Protein AF-A0A840CT95-F1 (afdb_monomer)

Mean predicted aligned error: 7.01 Å

InterPro domains:
  IPR000594 THIF-type NAD/FAD binding fold [PF00899] (170-237)
  IPR035985 Ubiquitin-activating enzyme-like [SSF69572] (168-244)
  IPR046741 Domain of unknown function DUF6791 [PF20590] (10-158)

Secondary structure (DSSP, 8-state):
-HHHHHHH-HHHHHHHHTT--EEEETTEEEEEEEEEE-TTS-EEEEEEEEEPEEETTEEE--S--EEEEESSPPB-TTS-B-GGGEEE---EE-SSS-EE-EEEE---TT--SSHHHHHHHHHHHHHHHHHHH-TT--S---PPPBPPTT-SBSB--HHHHHTT-GGGGGGTTT-EEEEE--SHHHHHHHHHHTTS--SEEEEE--SB--HHHHTTSSS---HHHHHHT-BHHHHHHHHHTTTBTTB-

Organism: NCBI:txid637886

Foldseek 3Di:
DFVVLCLQEVLSVVCLVQQWDWTQDPQKIKTWQQWAAALVLDIDTKIKIGRFDDDPSYTDDPLPLKIFMGDHAGDANNSHGPCQFFDDQPQDDPDPPDTRRGMTGDADPVGDPHVNRSVVVVSCSGCVRVCVVPVVRDRRNNDFAADPPPFFWRGDDSPCSVVVNVVVLVVQDAAEEEQADCALVSQVVCVVVLSGRHQAYEYHFPAWDAPVRCVRHDDHDDPVNRVVRDTSLVSSLVVSCNTGVRYD

Structure (mmCIF, N/CA/C/O backbone):
data_AF-A0A840CT95-F1
#
_entry.id   AF-A0A840CT95-F1
#
loop_
_atom_site.group_PDB
_atom_site.id
_atom_site.type_symbol
_atom_site.label_atom_id
_atom_site.label_alt_id
_atom_site.label_comp_id
_atom_site.label_asym_id
_atom_site.label_entity_id
_atom_site.label_seq_id
_atom_site.pdbx_PDB_ins_code
_atom_site.Cartn_x
_atom_site.Cartn_y
_atom_site.Cartn_z
_atom_site.occupancy
_atom_site.B_iso_or_equiv
_atom_site.auth_seq_id
_atom_site.auth_comp_id
_atom_site.auth_asym_id
_atom_site.auth_atom_id
_atom_site.pdbx_PDB_model_num
ATOM 1 N N . MET A 1 1 ? 9.355 -10.292 6.911 1.00 53.66 1 MET A N 1
ATOM 2 C CA . MET A 1 1 ? 10.794 -10.122 6.575 1.00 53.66 1 MET A CA 1
ATOM 3 C C . MET A 1 1 ? 11.025 -9.178 5.393 1.00 53.66 1 MET A C 1
ATOM 5 O O . MET A 1 1 ? 11.895 -8.326 5.501 1.00 53.66 1 MET A O 1
ATOM 9 N N . SER A 1 2 ? 10.261 -9.275 4.296 1.00 64.00 2 SER A N 1
ATOM 10 C CA . SER A 1 2 ? 10.398 -8.389 3.121 1.00 64.00 2 SER A CA 1
ATOM 11 C C . SER A 1 2 ? 10.158 -6.903 3.435 1.00 64.00 2 SER A C 1
ATOM 13 O O . SER A 1 2 ? 10.969 -6.069 3.044 1.00 64.00 2 SER A O 1
ATOM 15 N N . LEU A 1 3 ? 9.108 -6.577 4.200 1.00 69.31 3 LEU A N 1
ATOM 16 C CA . LEU A 1 3 ? 8.768 -5.191 4.564 1.00 69.31 3 LEU A CA 1
ATOM 17 C C . LEU A 1 3 ? 9.858 -4.495 5.386 1.00 69.31 3 LEU A C 1
ATOM 19 O O . LEU A 1 3 ? 10.270 -3.394 5.044 1.00 69.31 3 LEU A O 1
ATOM 23 N N . GLN A 1 4 ? 10.408 -5.174 6.397 1.00 72.25 4 GLN A N 1
ATOM 24 C CA . GLN A 1 4 ? 11.512 -4.629 7.197 1.00 72.25 4 GLN A CA 1
ATOM 25 C C . GLN A 1 4 ? 12.734 -4.287 6.334 1.00 72.25 4 GLN A C 1
ATOM 27 O O . GLN A 1 4 ? 13.385 -3.273 6.557 1.00 72.25 4 GLN A O 1
ATOM 32 N N . LEU A 1 5 ? 13.047 -5.111 5.330 1.00 79.44 5 LEU A N 1
ATOM 33 C CA . LEU A 1 5 ? 14.186 -4.866 4.446 1.00 79.44 5 LEU A CA 1
ATOM 34 C C . LEU A 1 5 ? 13.968 -3.627 3.566 1.00 79.44 5 LEU A C 1
ATOM 36 O O . LEU A 1 5 ? 14.899 -2.839 3.379 1.00 79.44 5 LEU A O 1
ATOM 40 N N . ILE A 1 6 ? 12.744 -3.443 3.059 1.00 79.00 6 ILE A N 1
ATOM 41 C CA . ILE A 1 6 ? 12.348 -2.226 2.337 1.00 79.00 6 ILE A CA 1
ATOM 42 C C . ILE A 1 6 ? 12.500 -1.015 3.264 1.00 79.00 6 ILE A C 1
ATOM 44 O O . ILE A 1 6 ? 13.179 -0.061 2.898 1.00 79.00 6 ILE A O 1
ATOM 48 N N . ASP A 1 7 ? 11.972 -1.086 4.487 1.00 78.12 7 ASP A N 1
ATOM 49 C CA . ASP A 1 7 ? 12.007 0.014 5.460 1.00 78.12 7 ASP A CA 1
ATOM 50 C C . ASP A 1 7 ? 13.424 0.443 5.863 1.00 78.12 7 ASP A C 1
ATOM 52 O O . ASP A 1 7 ? 13.676 1.629 6.102 1.00 78.12 7 ASP A O 1
ATOM 56 N N . HIS A 1 8 ? 14.355 -0.509 5.947 1.00 84.06 8 HIS A N 1
ATOM 57 C CA . HIS A 1 8 ? 15.755 -0.251 6.288 1.00 84.06 8 HIS A CA 1
ATOM 58 C C . HIS A 1 8 ? 16.591 0.282 5.117 1.00 84.06 8 HIS A C 1
ATOM 60 O O . HIS A 1 8 ? 17.707 0.755 5.339 1.00 84.06 8 HIS A O 1
ATOM 66 N N . SER A 1 9 ? 16.071 0.228 3.889 1.00 88.81 9 SER A N 1
ATOM 67 C CA . SER A 1 9 ? 16.783 0.612 2.669 1.00 88.81 9 SER A CA 1
ATOM 68 C C . SER A 1 9 ? 16.167 1.893 2.088 1.00 88.81 9 SER A C 1
ATOM 70 O O . SER A 1 9 ? 15.099 1.826 1.481 1.00 88.81 9 SER A O 1
ATOM 72 N N . PRO A 1 10 ? 16.790 3.078 2.265 1.00 90.56 10 PRO A N 1
ATOM 73 C CA . PRO A 1 10 ? 16.159 4.358 1.924 1.00 90.56 10 PRO A CA 1
ATOM 74 C C . PRO A 1 10 ? 15.709 4.493 0.463 1.00 90.56 10 PRO A C 1
ATOM 76 O O . PRO A 1 10 ? 14.707 5.144 0.185 1.00 90.56 10 PRO A O 1
ATOM 79 N N . ASP A 1 11 ? 16.440 3.887 -0.468 1.00 92.62 11 ASP A N 1
ATOM 80 C CA . ASP A 1 11 ? 16.123 3.867 -1.895 1.00 92.62 11 ASP A CA 1
ATOM 81 C C . ASP A 1 11 ? 14.907 2.979 -2.208 1.00 92.62 11 ASP A C 1
ATOM 83 O O . ASP A 1 11 ? 14.002 3.405 -2.926 1.00 92.62 11 ASP A O 1
ATOM 87 N N . LEU A 1 12 ? 14.831 1.782 -1.620 1.00 93.00 12 LEU A N 1
ATOM 88 C CA . LEU A 1 12 ? 13.679 0.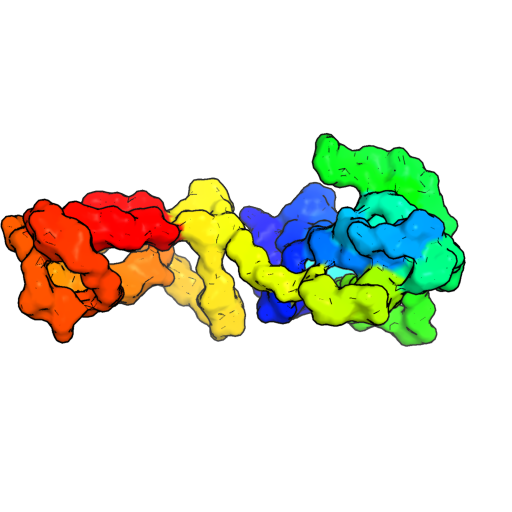886 -1.779 1.00 93.00 12 LEU A CA 1
ATOM 89 C C . LEU A 1 12 ? 12.425 1.452 -1.113 1.00 93.00 12 LEU A C 1
ATOM 91 O O . LEU A 1 12 ? 11.352 1.455 -1.712 1.00 93.00 12 LEU A O 1
ATOM 95 N N . LYS A 1 13 ? 12.566 1.988 0.101 1.00 90.06 13 LYS A N 1
ATOM 96 C CA . LYS A 1 13 ? 11.482 2.664 0.814 1.00 90.06 13 LYS A CA 1
ATOM 97 C C . LYS A 1 13 ? 10.912 3.818 0.006 1.00 90.06 13 LYS A C 1
ATOM 99 O O . LYS A 1 13 ? 9.701 3.952 -0.102 1.00 90.06 13 LYS A O 1
ATOM 104 N N . ARG A 1 14 ? 11.777 4.610 -0.630 1.00 93.00 14 ARG A N 1
ATOM 105 C CA . ARG A 1 14 ? 11.339 5.699 -1.501 1.00 93.00 14 ARG A CA 1
ATOM 106 C C . ARG A 1 14 ? 10.496 5.200 -2.678 1.00 93.00 14 ARG A C 1
ATOM 108 O O . ARG A 1 14 ? 9.516 5.855 -3.014 1.00 93.00 14 ARG A O 1
ATOM 115 N N . LEU A 1 15 ? 10.841 4.064 -3.296 1.00 94.44 15 LEU A N 1
ATOM 116 C CA . LEU A 1 15 ? 9.997 3.470 -4.343 1.00 94.44 15 LEU A CA 1
ATOM 117 C C . LEU A 1 15 ? 8.596 3.142 -3.797 1.00 94.44 15 LEU A C 1
ATOM 119 O O . LEU A 1 15 ? 7.592 3.491 -4.414 1.00 94.44 15 LEU A O 1
ATOM 123 N N . GLN A 1 16 ? 8.522 2.523 -2.621 1.00 91.94 16 GLN A N 1
ATOM 124 C CA . GLN A 1 16 ? 7.243 2.200 -1.989 1.00 91.94 16 GLN A CA 1
ATOM 125 C C . GLN A 1 16 ? 6.436 3.459 -1.623 1.00 91.94 16 GLN A C 1
ATOM 127 O O . GLN A 1 16 ? 5.259 3.553 -1.965 1.00 91.94 16 GLN A O 1
ATOM 132 N N . ASP A 1 17 ? 7.073 4.453 -0.997 1.00 89.31 17 ASP A N 1
ATOM 133 C CA . ASP A 1 17 ? 6.447 5.718 -0.588 1.00 89.31 17 ASP A CA 1
ATOM 134 C C . ASP A 1 17 ? 5.926 6.536 -1.788 1.00 89.31 17 ASP A C 1
ATOM 136 O O . ASP A 1 17 ? 4.933 7.260 -1.673 1.00 89.31 17 ASP A O 1
ATOM 140 N N . GLU A 1 18 ? 6.581 6.428 -2.950 1.00 94.00 18 GLU A N 1
ATOM 141 C CA . GLU A 1 18 ? 6.138 7.046 -4.207 1.00 94.00 18 GLU A CA 1
ATOM 142 C C . GLU A 1 18 ? 5.039 6.243 -4.935 1.00 94.00 18 GLU A C 1
ATOM 144 O O . GLU A 1 18 ? 4.555 6.694 -5.974 1.00 94.00 18 GLU A O 1
ATOM 149 N N . GLY A 1 19 ? 4.605 5.104 -4.386 1.00 92.75 19 GLY A N 1
ATOM 150 C CA . GLY A 1 19 ? 3.447 4.342 -4.859 1.00 92.75 19 GLY A CA 1
ATOM 151 C C . GLY A 1 19 ? 3.756 3.224 -5.856 1.00 92.75 19 GLY A C 1
ATOM 152 O O . GLY A 1 19 ? 2.820 2.704 -6.464 1.00 92.75 19 GLY A O 1
ATOM 153 N N . TYR A 1 20 ? 5.028 2.849 -6.044 1.00 95.44 20 TYR A N 1
ATOM 154 C CA . TYR A 1 20 ? 5.387 1.697 -6.877 1.00 95.44 20 TYR A CA 1
ATOM 155 C C . TYR A 1 20 ? 5.100 0.378 -6.148 1.00 95.44 20 TYR A C 1
ATOM 157 O O . TYR A 1 20 ? 5.447 0.209 -4.976 1.00 95.44 20 TYR A O 1
ATOM 165 N N . GLU A 1 21 ? 4.529 -0.592 -6.863 1.00 94.25 21 GLU A N 1
ATOM 166 C CA . GLU A 1 21 ? 4.290 -1.935 -6.329 1.00 94.25 21 GLU A CA 1
ATOM 167 C C . GLU A 1 21 ? 5.599 -2.722 -6.260 1.00 94.25 21 GLU A C 1
ATOM 169 O O . GLU A 1 21 ? 6.024 -3.316 -7.252 1.00 94.25 21 GLU A O 1
ATOM 174 N N . ILE A 1 22 ? 6.253 -2.737 -5.097 1.00 93.12 22 ILE A N 1
ATOM 175 C CA . ILE A 1 22 ? 7.499 -3.481 -4.899 1.00 93.12 22 ILE A CA 1
ATOM 176 C C . ILE A 1 22 ? 7.358 -4.641 -3.916 1.00 93.12 22 ILE A C 1
ATOM 178 O O . ILE A 1 22 ? 6.669 -4.558 -2.903 1.00 93.12 22 ILE A O 1
ATOM 182 N N . GLU A 1 23 ? 8.081 -5.715 -4.200 1.00 90.56 23 GLU A N 1
ATOM 183 C CA . GLU A 1 23 ? 8.184 -6.911 -3.375 1.00 90.56 23 GLU A CA 1
ATOM 184 C C . GLU A 1 23 ? 9.647 -7.347 -3.296 1.00 90.56 23 GLU A C 1
ATOM 186 O O . GLU A 1 23 ? 10.397 -7.228 -4.265 1.00 90.56 23 GLU A O 1
ATOM 191 N N . ILE A 1 24 ? 10.055 -7.888 -2.147 1.00 88.25 24 ILE A N 1
ATOM 192 C CA . ILE A 1 24 ? 11.347 -8.563 -2.011 1.00 88.25 24 ILE A CA 1
ATOM 193 C C . ILE A 1 24 ? 11.112 -10.056 -1.837 1.00 88.25 24 ILE A C 1
ATOM 195 O O . ILE A 1 24 ? 10.545 -10.479 -0.828 1.00 88.25 24 ILE A O 1
ATOM 199 N N . LYS A 1 25 ? 11.597 -10.851 -2.794 1.00 84.75 25 LYS A N 1
ATOM 200 C CA . LYS A 1 25 ? 11.417 -12.307 -2.832 1.00 84.75 25 LYS A CA 1
ATOM 201 C C . LYS A 1 25 ? 12.706 -12.996 -3.257 1.00 84.75 25 LYS A C 1
ATOM 203 O O . LYS A 1 25 ? 13.280 -12.666 -4.288 1.00 84.75 25 LYS A O 1
ATOM 208 N N . GLY A 1 26 ? 13.188 -13.943 -2.449 1.00 78.38 26 GLY A N 1
ATOM 209 C CA . GLY A 1 26 ? 14.366 -14.757 -2.786 1.00 78.38 26 GLY A CA 1
ATOM 210 C C . GLY A 1 26 ? 15.653 -13.963 -3.051 1.00 78.38 26 GLY A C 1
ATOM 211 O O . GLY A 1 26 ? 16.483 -14.412 -3.832 1.00 78.38 26 GLY A O 1
ATOM 212 N N . GLY A 1 27 ? 15.811 -12.775 -2.452 1.00 84.50 27 GLY A N 1
ATOM 213 C CA . GLY A 1 27 ? 16.952 -11.886 -2.714 1.00 84.50 27 GLY A CA 1
ATOM 214 C C . GLY A 1 27 ? 16.805 -11.007 -3.961 1.00 84.50 27 GLY A C 1
ATOM 215 O O . GLY A 1 27 ? 17.765 -10.355 -4.357 1.00 84.50 27 GLY A O 1
ATOM 216 N N . TYR A 1 28 ? 15.620 -10.951 -4.566 1.00 89.19 28 TYR A N 1
ATOM 217 C CA . TYR A 1 28 ? 15.307 -10.070 -5.687 1.00 89.19 28 TYR A CA 1
ATOM 218 C C . TYR A 1 28 ? 14.335 -8.977 -5.256 1.00 89.19 28 TYR A C 1
ATOM 220 O O . TYR A 1 28 ? 13.410 -9.238 -4.489 1.00 89.19 28 TYR A O 1
ATOM 228 N N . LEU A 1 29 ? 14.536 -7.771 -5.780 1.00 92.88 29 LEU A N 1
ATOM 229 C CA . LEU A 1 29 ? 13.531 -6.720 -5.831 1.00 92.88 29 LEU A CA 1
ATOM 230 C C . LEU A 1 29 ? 12.684 -6.947 -7.079 1.00 92.88 29 LEU A C 1
ATOM 232 O O . LEU A 1 29 ? 13.213 -6.974 -8.191 1.00 92.88 29 LEU A O 1
ATOM 236 N N . ILE A 1 30 ? 11.383 -7.094 -6.888 1.00 94.25 30 ILE A N 1
ATOM 237 C CA . ILE A 1 30 ? 10.399 -7.238 -7.954 1.00 94.25 30 ILE A CA 1
ATOM 238 C C . ILE A 1 30 ? 9.542 -5.978 -7.939 1.00 94.25 30 ILE A C 1
ATOM 240 O O . ILE A 1 30 ? 8.924 -5.670 -6.924 1.00 94.25 30 ILE A O 1
ATOM 244 N N . THR A 1 31 ? 9.507 -5.247 -9.048 1.00 96.38 31 THR A N 1
ATOM 245 C CA . THR A 1 31 ? 8.574 -4.139 -9.262 1.00 96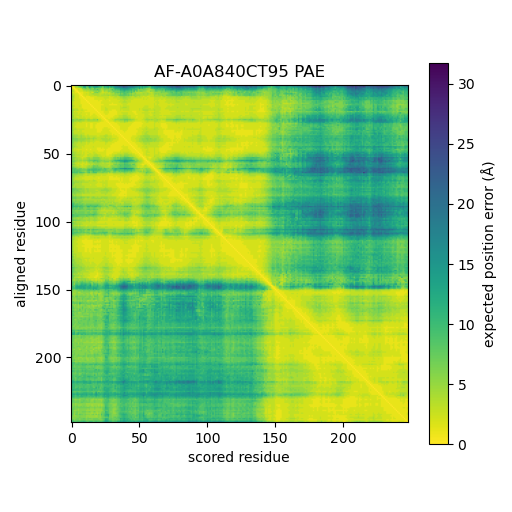.38 31 THR A CA 1
ATOM 246 C C . THR A 1 31 ? 7.478 -4.602 -10.207 1.00 96.38 31 THR A C 1
ATOM 248 O O . THR A 1 31 ? 7.746 -4.957 -11.357 1.00 96.38 31 THR A O 1
ATOM 251 N N . HIS A 1 32 ? 6.254 -4.646 -9.700 1.00 95.69 32 HIS A N 1
ATOM 252 C CA . HIS A 1 32 ? 5.065 -5.107 -10.406 1.00 95.69 32 HIS A CA 1
ATOM 253 C C . HIS A 1 32 ? 4.388 -3.959 -11.159 1.00 95.69 32 HIS A C 1
ATOM 255 O O . HIS A 1 32 ? 4.764 -2.799 -11.013 1.00 95.69 32 HIS A O 1
ATOM 261 N N . HIS A 1 33 ? 3.372 -4.305 -11.953 1.00 96.56 33 HIS A N 1
ATOM 262 C CA . HIS A 1 33 ? 2.498 -3.353 -12.639 1.00 96.56 33 HIS A CA 1
ATOM 263 C C . HIS A 1 33 ? 3.250 -2.345 -13.526 1.00 96.56 33 HIS A C 1
ATOM 265 O O . HIS A 1 33 ? 2.969 -1.153 -13.513 1.00 96.56 33 HIS A O 1
ATOM 271 N N . ILE A 1 34 ? 4.218 -2.819 -14.316 1.00 97.88 34 ILE A N 1
ATOM 272 C CA . ILE A 1 34 ? 4.950 -1.959 -15.252 1.00 97.88 34 ILE A CA 1
ATOM 273 C C . ILE A 1 34 ? 4.212 -1.936 -16.588 1.00 97.88 34 ILE A C 1
ATOM 275 O O . ILE A 1 34 ? 4.272 -2.942 -17.300 1.00 97.88 34 ILE A O 1
ATOM 279 N N . PRO A 1 35 ? 3.511 -0.849 -16.952 1.00 97.94 35 PRO A N 1
ATOM 280 C CA . PRO A 1 35 ? 2.844 -0.778 -18.238 1.00 97.94 35 PRO A CA 1
ATOM 281 C C . PRO A 1 35 ? 3.871 -0.729 -19.370 1.00 97.94 35 PRO A C 1
ATOM 283 O O . PRO A 1 35 ? 4.911 -0.085 -19.262 1.00 97.94 35 PRO A O 1
ATOM 286 N N . TYR A 1 36 ? 3.579 -1.401 -20.473 1.00 98.44 36 TYR A N 1
ATOM 287 C CA . TYR A 1 36 ? 4.385 -1.370 -21.689 1.00 98.44 36 TYR A CA 1
ATOM 288 C C . TYR A 1 36 ? 3.510 -1.654 -22.905 1.00 98.44 36 TYR A C 1
ATOM 290 O O . TYR A 1 36 ? 2.388 -2.141 -22.776 1.00 98.44 36 TYR A O 1
ATOM 298 N N . VAL A 1 37 ? 4.017 -1.334 -24.091 1.00 98.44 37 VAL A N 1
ATOM 299 C CA . VAL A 1 37 ? 3.344 -1.631 -25.360 1.00 98.44 37 VAL A CA 1
ATOM 300 C C . VAL A 1 37 ? 3.967 -2.886 -25.956 1.00 98.44 37 VAL A C 1
ATOM 302 O O . VAL A 1 37 ? 5.191 -2.992 -25.984 1.00 98.44 37 VAL A O 1
ATOM 305 N N . ASP A 1 38 ? 3.155 -3.831 -26.418 1.00 97.62 38 ASP A N 1
ATOM 306 C CA . ASP A 1 38 ? 3.631 -5.017 -27.135 1.00 97.62 38 ASP A CA 1
ATOM 307 C C . ASP A 1 38 ? 3.751 -4.777 -28.657 1.00 97.62 38 ASP A C 1
ATOM 309 O O . ASP A 1 38 ? 3.437 -3.704 -29.183 1.00 97.62 38 ASP A O 1
ATOM 313 N N . LYS A 1 39 ? 4.205 -5.797 -29.396 1.00 97.31 39 LYS A N 1
ATOM 314 C CA . LYS A 1 39 ? 4.347 -5.750 -30.865 1.00 97.31 39 LYS A CA 1
ATOM 315 C C . LYS A 1 39 ? 3.032 -5.459 -31.605 1.00 97.31 39 LYS A C 1
ATOM 317 O O . LYS A 1 39 ? 3.060 -4.955 -32.725 1.00 97.31 39 LYS A O 1
ATOM 322 N N . ASP A 1 40 ? 1.896 -5.783 -30.989 1.00 97.38 40 ASP A N 1
ATOM 323 C CA . ASP A 1 40 ? 0.559 -5.627 -31.558 1.00 97.38 40 ASP A CA 1
ATOM 324 C C . ASP A 1 40 ? -0.050 -4.259 -31.189 1.00 97.38 40 ASP A C 1
ATOM 326 O O . ASP A 1 40 ? -1.188 -3.954 -31.557 1.00 97.38 40 ASP A O 1
ATOM 330 N N . ARG A 1 41 ? 0.741 -3.392 -30.533 1.00 96.31 41 ARG A N 1
ATOM 331 C CA . ARG A 1 41 ? 0.378 -2.052 -30.041 1.00 96.31 41 ARG A CA 1
ATOM 332 C C . ARG A 1 41 ? -0.662 -2.083 -28.922 1.00 96.31 41 ARG A C 1
ATOM 334 O O . ARG A 1 41 ? -1.384 -1.109 -28.715 1.00 96.31 41 ARG A O 1
ATOM 341 N N . CYS A 1 42 ? -0.739 -3.192 -28.197 1.00 97.38 42 CYS A N 1
ATOM 342 C CA . CYS A 1 42 ? -1.580 -3.326 -27.020 1.00 97.38 42 CYS A CA 1
ATOM 343 C C . CYS A 1 42 ? -0.801 -2.943 -25.761 1.00 97.38 42 CYS A C 1
ATOM 345 O O . CYS A 1 42 ? 0.379 -3.264 -25.619 1.00 97.38 42 CYS A O 1
ATOM 347 N N . ILE A 1 43 ? -1.480 -2.280 -24.824 1.00 98.00 43 ILE A N 1
ATOM 348 C CA . ILE A 1 43 ? -0.921 -1.988 -23.504 1.00 98.00 43 ILE A CA 1
ATOM 349 C C . ILE A 1 43 ? -1.026 -3.251 -22.643 1.00 98.00 43 ILE A C 1
ATOM 351 O O . ILE A 1 43 ? -2.095 -3.851 -22.508 1.00 98.00 43 ILE A O 1
ATOM 355 N N . LYS A 1 44 ? 0.107 -3.668 -22.084 1.00 97.94 44 LYS A N 1
ATOM 356 C CA . LYS A 1 44 ? 0.279 -4.832 -21.211 1.00 97.94 44 LYS A CA 1
ATOM 357 C C . LYS A 1 44 ? 0.995 -4.403 -19.935 1.00 97.94 44 LYS A C 1
ATOM 359 O O . LYS A 1 44 ? 1.548 -3.311 -19.868 1.00 97.94 44 LYS A O 1
ATOM 364 N N . TYR A 1 45 ? 1.016 -5.284 -18.938 1.00 97.88 45 TYR A N 1
ATOM 365 C CA . TYR A 1 45 ? 1.695 -5.041 -17.666 1.00 97.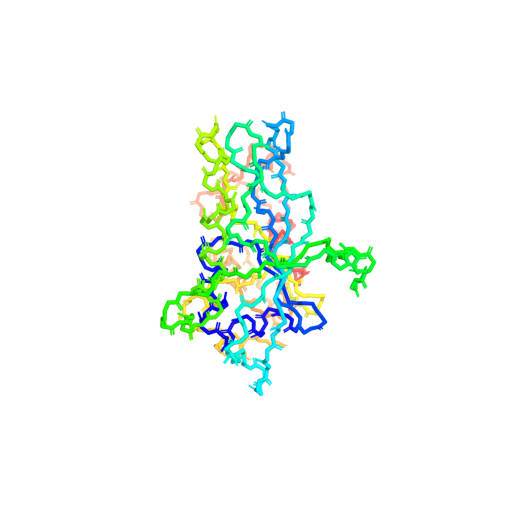88 45 TYR A CA 1
ATOM 366 C C . TYR A 1 45 ? 2.711 -6.139 -17.390 1.00 97.88 45 TYR A C 1
ATOM 368 O O . TYR A 1 45 ? 2.397 -7.327 -17.475 1.00 97.88 45 TYR A O 1
ATOM 376 N N . GLY A 1 46 ? 3.942 -5.730 -17.111 1.00 97.12 46 GLY A N 1
ATOM 377 C CA . GLY A 1 46 ? 5.073 -6.606 -16.850 1.00 97.12 46 GLY A CA 1
ATOM 378 C C . GLY A 1 46 ? 5.635 -6.403 -15.452 1.00 97.12 46 GLY A C 1
ATOM 379 O O . GLY A 1 46 ? 5.091 -5.648 -14.638 1.00 97.12 46 GLY A O 1
ATOM 380 N N . LYS A 1 47 ? 6.746 -7.087 -15.179 1.00 97.75 47 LYS A N 1
ATOM 381 C CA . LYS A 1 47 ? 7.495 -6.942 -13.926 1.00 97.75 47 LYS A CA 1
ATOM 382 C C . LYS A 1 47 ? 8.962 -6.679 -14.212 1.00 97.75 47 LYS A C 1
ATOM 384 O O . LYS A 1 47 ? 9.555 -7.354 -15.052 1.00 97.75 47 LYS A O 1
ATOM 389 N N . LEU A 1 48 ? 9.547 -5.743 -13.476 1.00 97.62 48 LEU A N 1
ATOM 390 C CA . LEU A 1 48 ? 10.989 -5.533 -13.429 1.00 97.62 48 LEU A CA 1
ATOM 391 C C . LEU A 1 48 ? 11.577 -6.302 -12.250 1.00 97.62 48 LEU A C 1
ATOM 393 O O . LEU A 1 48 ? 11.007 -6.306 -11.164 1.00 97.62 48 LEU A O 1
ATOM 397 N N . ILE A 1 49 ? 12.703 -6.974 -12.464 1.00 95.50 49 ILE A N 1
ATOM 398 C CA . ILE A 1 49 ? 13.308 -7.873 -11.480 1.00 95.50 49 ILE A CA 1
ATOM 399 C C . ILE A 1 49 ? 14.805 -7.561 -11.392 1.00 95.50 49 ILE A C 1
ATOM 401 O O . ILE A 1 49 ? 15.530 -7.638 -12.387 1.00 95.50 49 ILE A O 1
ATOM 405 N N . VAL A 1 50 ? 15.282 -7.223 -10.196 1.00 93.75 50 VAL A N 1
ATOM 406 C CA . VAL A 1 50 ? 16.692 -6.901 -9.924 1.00 93.75 50 VAL A CA 1
ATOM 407 C C . VAL A 1 50 ? 17.197 -7.754 -8.771 1.00 93.75 50 VAL A C 1
ATOM 409 O O . VAL A 1 50 ? 16.546 -7.858 -7.737 1.00 93.75 50 VAL A O 1
ATOM 412 N N . ALA A 1 51 ? 18.378 -8.352 -8.923 1.00 89.75 51 ALA A N 1
ATOM 413 C CA . ALA A 1 51 ? 19.041 -9.032 -7.816 1.00 89.75 51 ALA A CA 1
ATOM 414 C C . ALA A 1 51 ? 19.530 -8.003 -6.785 1.00 89.75 51 ALA A C 1
ATOM 416 O O . ALA A 1 51 ? 20.292 -7.094 -7.123 1.00 89.75 51 ALA A O 1
ATOM 417 N N . LEU A 1 52 ? 19.121 -8.160 -5.528 1.00 89.00 52 LEU A N 1
ATOM 418 C CA . LEU A 1 52 ? 19.578 -7.316 -4.433 1.00 89.00 52 LEU A CA 1
ATOM 419 C C . LEU A 1 52 ? 20.890 -7.850 -3.868 1.00 89.00 52 LEU A C 1
ATOM 421 O O . LEU A 1 52 ? 21.039 -9.028 -3.554 1.00 89.00 52 LEU A O 1
ATOM 425 N N . THR A 1 53 ? 21.840 -6.948 -3.667 1.00 86.94 53 THR A N 1
ATOM 426 C CA . THR A 1 53 ? 22.973 -7.185 -2.772 1.00 86.94 53 THR A CA 1
ATOM 427 C C . THR A 1 53 ? 22.615 -6.650 -1.393 1.00 86.94 53 THR A C 1
ATOM 429 O O . THR A 1 53 ? 22.313 -5.468 -1.238 1.00 86.94 53 THR A O 1
ATOM 432 N N . LEU A 1 54 ? 22.626 -7.530 -0.396 1.00 84.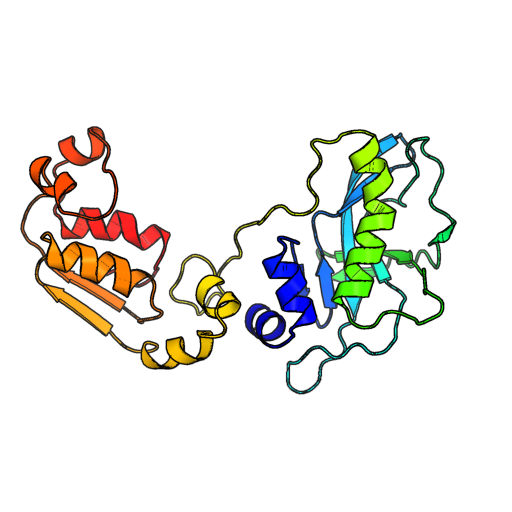50 54 LEU A N 1
ATOM 433 C CA . LEU A 1 54 ? 22.224 -7.219 0.972 1.00 84.50 54 LEU A CA 1
ATOM 434 C C . LEU A 1 54 ? 23.441 -7.235 1.893 1.00 84.50 54 LEU A C 1
ATOM 436 O O . LEU A 1 54 ? 24.261 -8.148 1.831 1.00 84.50 54 LEU A O 1
ATOM 440 N N . ASN A 1 55 ? 23.538 -6.246 2.775 1.00 81.00 55 ASN A N 1
ATOM 441 C CA . ASN A 1 55 ? 24.483 -6.252 3.884 1.00 81.00 55 ASN A CA 1
ATOM 442 C C . ASN A 1 55 ? 23.743 -5.869 5.164 1.00 81.00 55 ASN A C 1
ATOM 444 O O . ASN A 1 55 ? 23.192 -4.774 5.244 1.00 81.00 55 ASN A O 1
ATOM 448 N N . ASN A 1 56 ? 23.710 -6.774 6.144 1.00 79.69 56 ASN A N 1
ATOM 449 C CA . ASN A 1 56 ? 22.979 -6.593 7.401 1.00 79.69 56 ASN A CA 1
ATOM 450 C C . ASN A 1 56 ? 21.511 -6.149 7.197 1.00 79.69 56 ASN A C 1
ATOM 452 O O . ASN A 1 56 ? 21.048 -5.205 7.830 1.00 79.69 56 ASN A O 1
ATOM 456 N N . ASN A 1 57 ? 20.799 -6.799 6.266 1.00 76.56 57 ASN A N 1
ATOM 457 C CA . ASN A 1 57 ? 19.416 -6.478 5.868 1.00 76.56 57 ASN A CA 1
ATOM 458 C C . ASN A 1 57 ? 19.196 -5.057 5.315 1.00 76.56 57 ASN A C 1
ATOM 460 O O . ASN A 1 57 ? 18.065 -4.581 5.278 1.00 76.56 57 ASN A O 1
ATOM 464 N N . ILE A 1 58 ? 20.255 -4.398 4.845 1.00 82.12 58 ILE A N 1
ATOM 465 C CA . ILE A 1 58 ? 20.175 -3.141 4.100 1.00 82.12 58 ILE A CA 1
ATOM 466 C C . ILE A 1 58 ? 20.576 -3.424 2.655 1.00 82.12 58 ILE A C 1
ATOM 468 O O . ILE A 1 58 ? 21.619 -4.039 2.394 1.00 82.12 58 ILE A O 1
ATOM 472 N N . ALA A 1 59 ? 19.748 -2.985 1.710 1.00 86.75 59 ALA A N 1
ATOM 473 C CA . ALA A 1 59 ? 20.064 -3.060 0.297 1.00 86.75 59 ALA A CA 1
ATOM 474 C C . ALA A 1 59 ? 21.240 -2.134 -0.017 1.00 86.75 59 ALA A C 1
ATOM 476 O O . ALA A 1 59 ? 21.244 -0.945 0.299 1.00 86.75 59 ALA A O 1
ATOM 477 N N . LYS A 1 60 ? 22.266 -2.699 -0.647 1.00 86.50 60 LYS A N 1
ATOM 478 C CA . LYS A 1 60 ? 23.422 -1.964 -1.143 1.00 86.50 60 LYS A CA 1
ATOM 479 C C . LYS A 1 60 ? 23.507 -2.180 -2.639 1.00 86.50 60 LYS A C 1
ATOM 481 O O 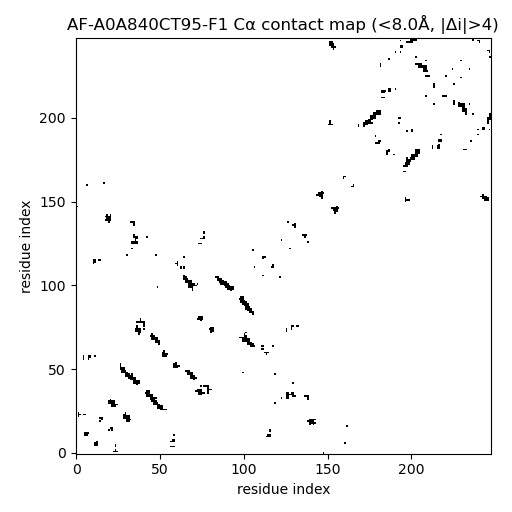. LYS A 1 60 ? 23.581 -3.313 -3.105 1.00 86.50 60 LYS A O 1
ATOM 486 N N . TYR A 1 61 ? 23.475 -1.101 -3.404 1.00 87.19 61 TYR A N 1
ATOM 487 C CA . TYR A 1 61 ? 23.605 -1.201 -4.849 1.00 87.19 61 TYR A CA 1
ATOM 488 C C . TYR A 1 61 ? 25.011 -1.698 -5.224 1.00 87.19 61 TYR A C 1
ATOM 490 O O . TYR A 1 61 ? 26.016 -1.166 -4.749 1.00 87.19 61 TYR A O 1
ATOM 498 N N . SER A 1 62 ? 25.086 -2.753 -6.041 1.00 80.31 62 SER A N 1
ATOM 499 C CA . SER A 1 62 ? 26.346 -3.421 -6.411 1.00 80.31 62 SER A CA 1
ATOM 500 C C . SER A 1 62 ? 26.979 -2.885 -7.698 1.00 80.31 62 SER A C 1
ATOM 502 O O . SER A 1 62 ? 28.048 -3.343 -8.093 1.00 80.31 62 SER A O 1
ATOM 504 N N . GLY A 1 63 ? 26.332 -1.928 -8.372 1.00 81.94 63 GLY A N 1
ATOM 505 C CA . GLY A 1 63 ? 26.765 -1.435 -9.683 1.00 81.94 63 GLY A CA 1
ATOM 506 C C . GLY A 1 63 ? 26.278 -2.282 -10.864 1.00 81.94 63 GLY A C 1
ATOM 507 O O . GLY A 1 63 ? 26.538 -1.915 -12.016 1.00 81.94 63 GLY A O 1
ATOM 508 N N . ASN A 1 64 ? 25.566 -3.388 -10.610 1.00 83.81 64 ASN A N 1
ATOM 509 C CA . ASN A 1 64 ? 24.956 -4.186 -11.666 1.00 83.81 64 ASN A CA 1
ATOM 510 C C . ASN A 1 64 ? 23.746 -3.453 -12.266 1.00 83.81 64 ASN A C 1
ATOM 512 O O . ASN A 1 64 ? 22.705 -3.309 -11.634 1.00 83.81 64 ASN A O 1
ATOM 516 N N . HIS A 1 65 ? 23.904 -3.003 -13.507 1.00 83.94 65 HIS A N 1
ATOM 517 C CA . HIS A 1 65 ? 22.932 -2.186 -14.231 1.00 83.94 65 HIS A CA 1
ATOM 518 C C . HIS A 1 65 ? 21.953 -3.017 -15.075 1.00 83.94 65 HIS A C 1
ATOM 520 O O . HIS A 1 65 ? 20.987 -2.459 -15.605 1.00 83.94 65 HIS A O 1
ATOM 526 N N . VAL A 1 66 ? 22.202 -4.325 -15.210 1.00 91.25 66 VAL A N 1
ATOM 527 C CA . VAL A 1 66 ? 21.321 -5.242 -15.937 1.00 91.25 66 VAL A CA 1
ATOM 528 C C . VAL A 1 66 ? 20.077 -5.505 -15.097 1.00 91.25 66 VAL A C 1
ATOM 530 O O . VAL A 1 66 ? 20.179 -5.867 -13.925 1.00 91.25 66 VAL A O 1
ATOM 533 N N . ILE A 1 67 ? 18.909 -5.345 -15.712 1.00 94.62 67 ILE A N 1
ATOM 534 C CA . ILE A 1 67 ? 17.607 -5.647 -15.113 1.00 94.62 67 ILE A CA 1
ATOM 535 C C . ILE A 1 67 ? 16.955 -6.803 -15.861 1.00 94.62 67 ILE A C 1
ATOM 537 O O . ILE A 1 67 ? 17.180 -6.975 -17.056 1.00 94.62 67 ILE A O 1
ATOM 541 N N . GLN A 1 68 ? 16.165 -7.608 -15.168 1.00 96.50 68 GLN A N 1
ATOM 542 C CA . GLN A 1 68 ? 15.386 -8.687 -15.763 1.00 96.50 68 GLN A CA 1
ATOM 543 C C . GLN A 1 68 ? 13.933 -8.229 -15.916 1.00 96.50 68 GLN A C 1
ATOM 545 O O . GLN A 1 68 ? 13.460 -7.373 -15.166 1.00 96.50 68 GLN A O 1
ATOM 550 N N . PHE A 1 69 ? 13.228 -8.787 -16.893 1.00 97.75 69 PHE A N 1
ATOM 551 C CA . PHE A 1 69 ? 11.859 -8.417 -17.216 1.00 97.75 69 PHE A CA 1
ATOM 552 C C . PHE A 1 69 ? 10.992 -9.648 -17.475 1.00 97.75 69 PHE A C 1
ATOM 554 O O . PHE A 1 69 ? 11.405 -10.586 -18.164 1.00 97.75 69 PHE A O 1
ATOM 561 N N . MET A 1 70 ? 9.781 -9.614 -16.923 1.00 97.56 70 MET A N 1
ATOM 562 C CA . MET A 1 70 ? 8.729 -10.604 -17.132 1.00 97.56 70 MET A CA 1
ATOM 563 C C . MET A 1 70 ? 7.587 -9.978 -17.935 1.00 97.56 70 MET A C 1
ATOM 565 O O . MET A 1 70 ? 7.005 -8.983 -17.501 1.00 97.56 70 MET A O 1
ATOM 569 N N . GLY A 1 71 ? 7.256 -10.583 -19.073 1.00 96.31 71 GLY A N 1
ATOM 570 C CA . GLY A 1 71 ? 6.303 -10.076 -20.062 1.00 96.31 71 GLY A CA 1
ATOM 571 C C . GLY A 1 71 ? 6.815 -10.278 -21.489 1.00 96.31 71 GLY A C 1
ATOM 572 O O . GLY A 1 71 ? 7.860 -10.897 -21.691 1.00 96.31 71 GLY A O 1
ATOM 573 N N . ASP A 1 72 ? 6.091 -9.733 -22.464 1.00 96.75 72 ASP A N 1
ATOM 574 C CA . ASP A 1 72 ? 6.523 -9.628 -23.858 1.00 96.75 72 ASP A CA 1
ATOM 575 C C . ASP A 1 72 ? 7.555 -8.502 -24.027 1.00 96.75 72 ASP A C 1
ATOM 577 O O . ASP A 1 72 ? 7.666 -7.607 -23.192 1.00 96.75 72 ASP A O 1
ATOM 581 N N . PHE A 1 73 ? 8.336 -8.523 -25.109 1.00 97.38 73 PHE A N 1
ATOM 582 C CA . PHE A 1 73 ? 9.367 -7.504 -25.319 1.00 97.38 73 PHE A CA 1
ATOM 583 C C . PHE A 1 73 ? 8.736 -6.098 -25.475 1.00 97.38 73 PHE A C 1
ATOM 585 O O . PHE A 1 73 ? 7.891 -5.930 -26.357 1.00 97.38 73 PHE A O 1
ATOM 592 N N . PRO A 1 74 ? 9.150 -5.080 -24.689 1.00 97.81 74 PRO A N 1
ATOM 593 C CA . PRO A 1 74 ? 8.609 -3.726 -24.786 1.00 97.81 74 PRO A CA 1
ATOM 594 C C . PRO A 1 74 ? 8.864 -3.052 -26.137 1.00 97.81 74 PRO A C 1
ATOM 596 O O . PRO A 1 74 ? 9.990 -3.027 -26.647 1.00 97.81 74 PRO A O 1
ATOM 599 N N . CYS A 1 75 ? 7.821 -2.433 -26.675 1.00 98.25 75 CYS A N 1
ATOM 600 C CA . CYS A 1 75 ? 7.819 -1.734 -27.949 1.00 98.25 75 CYS A CA 1
ATOM 601 C C . CYS A 1 75 ? 7.537 -0.233 -27.791 1.00 98.25 75 CYS A C 1
ATOM 603 O O . CYS A 1 75 ? 6.977 0.246 -26.804 1.00 98.25 75 CYS A O 1
ATOM 605 N N . HIS A 1 76 ? 7.924 0.523 -28.811 1.00 97.94 76 HIS A N 1
ATOM 606 C CA . HIS A 1 76 ? 7.445 1.869 -29.059 1.00 97.94 76 HIS A CA 1
ATOM 607 C C . HIS A 1 76 ? 5.955 1.846 -29.442 1.00 97.94 76 HIS A C 1
ATOM 609 O O . HIS A 1 76 ? 5.375 0.809 -29.758 1.00 97.94 76 HIS A O 1
ATOM 615 N N . LYS A 1 77 ? 5.327 3.026 -29.464 1.00 95.31 77 LYS A N 1
ATOM 616 C CA . LYS A 1 77 ? 3.898 3.208 -29.783 1.00 95.31 77 LYS A CA 1
ATOM 617 C C . LYS A 1 77 ? 3.471 2.686 -31.165 1.00 95.31 77 LYS A C 1
ATOM 619 O O . LYS A 1 77 ? 2.289 2.461 -31.397 1.00 95.31 77 LYS A O 1
ATOM 624 N N . ASP A 1 78 ? 4.415 2.526 -32.089 1.00 95.88 78 ASP A N 1
ATOM 625 C CA . ASP A 1 78 ? 4.186 1.979 -33.429 1.00 95.88 78 ASP A CA 1
ATOM 626 C C . ASP A 1 78 ? 4.326 0.445 -33.495 1.00 95.88 78 ASP A C 1
ATOM 628 O O . ASP A 1 78 ? 4.097 -0.134 -34.554 1.00 95.88 78 ASP A O 1
ATOM 632 N N . GLY A 1 79 ? 4.651 -0.211 -32.375 1.00 95.81 79 GLY A N 1
ATOM 633 C CA . GLY A 1 79 ? 4.878 -1.655 -32.280 1.00 95.81 79 GLY A CA 1
ATOM 634 C C . GLY A 1 79 ? 6.324 -2.074 -32.562 1.00 95.81 79 GLY A C 1
ATOM 635 O O . GLY A 1 79 ? 6.649 -3.254 -32.432 1.00 95.81 79 GLY A O 1
ATOM 636 N N . SER A 1 80 ? 7.218 -1.140 -32.908 1.00 97.50 80 SER A N 1
ATOM 637 C CA . SER A 1 80 ? 8.638 -1.451 -33.097 1.00 97.50 80 SER A CA 1
ATOM 638 C C . SER A 1 80 ? 9.336 -1.719 -31.750 1.00 97.50 80 SER A C 1
ATOM 640 O O . SER A 1 80 ? 9.085 -0.996 -30.787 1.00 97.50 80 SER A O 1
ATOM 642 N N . PRO A 1 81 ? 10.212 -2.735 -31.627 1.00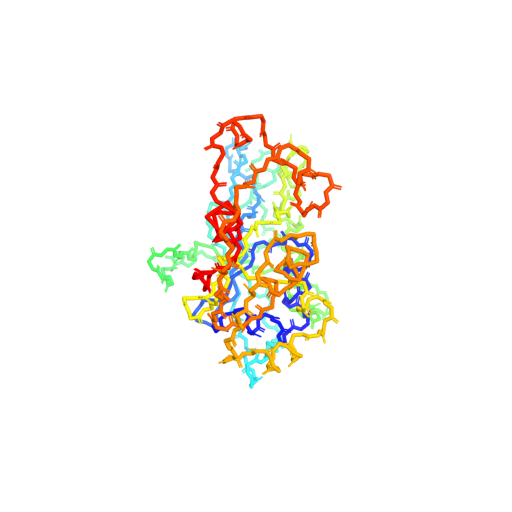 97.44 81 PRO A N 1
ATOM 643 C CA . PRO A 1 81 ? 10.884 -3.041 -30.360 1.00 97.44 81 PRO A CA 1
ATOM 644 C C . PRO A 1 81 ? 11.771 -1.894 -29.859 1.00 97.44 81 PRO A C 1
ATOM 646 O O . PRO A 1 81 ? 12.505 -1.296 -30.648 1.00 97.44 81 PRO A O 1
ATOM 649 N N . ILE A 1 82 ? 11.805 -1.660 -28.541 1.00 97.06 82 ILE A N 1
ATOM 650 C CA . ILE A 1 82 ? 12.764 -0.737 -27.902 1.00 97.06 82 ILE A CA 1
ATOM 651 C C . ILE A 1 82 ? 14.148 -1.407 -27.845 1.00 97.06 82 ILE A C 1
ATOM 653 O O . ILE A 1 82 ? 14.646 -1.816 -26.797 1.00 97.06 82 ILE A O 1
ATOM 657 N N . SER A 1 83 ? 14.796 -1.561 -28.997 1.00 95.06 83 SER A N 1
ATOM 658 C CA . SER A 1 83 ? 16.064 -2.295 -29.127 1.00 95.06 83 SER A CA 1
ATOM 659 C C . SER A 1 83 ? 17.219 -1.673 -28.332 1.00 95.06 83 SER A C 1
ATOM 661 O O . SER A 1 83 ? 18.139 -2.385 -27.936 1.00 95.06 83 SER A O 1
ATOM 663 N N . ALA A 1 84 ? 17.138 -0.373 -28.026 1.00 93.56 84 ALA A N 1
ATOM 664 C CA . ALA A 1 84 ? 18.149 0.386 -27.287 1.00 93.56 84 ALA A CA 1
ATOM 665 C C . ALA A 1 84 ? 18.407 -0.109 -25.851 1.00 93.56 84 ALA A C 1
ATOM 667 O O . ALA A 1 84 ? 19.412 0.277 -25.254 1.00 93.56 84 ALA A O 1
ATOM 668 N N . ILE A 1 85 ? 17.511 -0.925 -25.286 1.00 94.50 85 ILE A N 1
ATOM 669 C CA . ILE A 1 85 ? 17.695 -1.536 -23.962 1.00 94.50 85 ILE A CA 1
ATOM 670 C C . ILE A 1 85 ? 17.943 -3.046 -24.027 1.00 94.50 85 ILE A C 1
ATOM 672 O O . ILE A 1 85 ? 18.172 -3.656 -22.989 1.00 94.50 85 ILE A O 1
ATOM 676 N N . SER A 1 86 ? 17.890 -3.666 -25.209 1.00 94.75 86 SER A N 1
ATOM 677 C CA . SER A 1 86 ? 18.003 -5.119 -25.365 1.00 94.75 86 SER A CA 1
ATOM 678 C C . SER A 1 86 ? 19.352 -5.643 -24.871 1.00 94.75 86 SER A C 1
ATOM 680 O O . SER A 1 86 ? 20.396 -5.089 -25.209 1.00 94.75 86 SER A O 1
ATOM 682 N N . HIS A 1 87 ? 19.343 -6.750 -24.125 1.00 94.62 87 HIS A N 1
ATOM 683 C CA . HIS A 1 87 ? 20.565 -7.424 -23.684 1.00 94.62 87 HIS A CA 1
ATOM 684 C C . HIS A 1 87 ? 20.534 -8.932 -23.974 1.00 94.62 87 HIS A C 1
ATOM 686 O O . HIS A 1 87 ? 21.329 -9.411 -24.778 1.00 94.62 87 HIS A O 1
ATOM 692 N N . ALA A 1 88 ? 19.609 -9.684 -23.371 1.00 93.81 88 ALA A N 1
ATOM 693 C CA . ALA A 1 88 ? 19.477 -11.128 -23.603 1.00 93.81 88 ALA A CA 1
ATOM 694 C C . ALA A 1 88 ? 18.054 -11.630 -23.321 1.00 93.81 88 ALA A C 1
ATOM 696 O O . ALA A 1 88 ? 17.316 -10.986 -22.579 1.00 93.81 88 ALA A O 1
ATOM 697 N N . ASN A 1 89 ? 17.713 -12.812 -23.845 1.00 93.25 89 ASN A N 1
ATOM 698 C CA . ASN A 1 89 ? 16.386 -13.432 -23.730 1.00 93.25 89 ASN A CA 1
ATOM 699 C C . ASN A 1 89 ? 16.495 -14.786 -22.997 1.00 93.25 89 ASN A C 1
ATOM 701 O O . ASN A 1 89 ? 16.375 -15.832 -23.636 1.00 93.25 89 ASN A O 1
ATOM 705 N N . PRO A 1 90 ? 16.819 -14.801 -21.691 1.00 89.00 90 PRO A N 1
ATOM 706 C CA . PRO A 1 90 ? 17.146 -16.039 -20.982 1.00 89.00 90 PRO A CA 1
ATOM 707 C C . PRO A 1 90 ? 15.954 -16.996 -20.856 1.00 89.00 90 PRO A C 1
ATOM 709 O O . PRO A 1 90 ? 16.160 -18.203 -20.773 1.00 89.00 90 PRO A O 1
ATOM 712 N N . ASN A 1 91 ? 14.724 -16.465 -20.832 1.00 91.69 91 ASN A N 1
ATOM 713 C CA . ASN A 1 91 ? 13.486 -17.208 -20.588 1.00 91.69 91 ASN A CA 1
ATOM 714 C C . ASN A 1 91 ? 13.594 -18.192 -19.408 1.00 91.69 91 ASN A C 1
ATOM 716 O O . ASN A 1 91 ? 13.207 -19.359 -19.488 1.00 91.69 91 ASN A O 1
ATOM 720 N N . GLN A 1 92 ? 14.179 -17.711 -18.311 1.00 91.06 92 GLN A N 1
ATOM 721 C CA . GLN A 1 92 ? 14.539 -18.521 -17.155 1.00 91.06 92 GLN A CA 1
ATOM 722 C C . GLN A 1 92 ? 13.471 -18.408 -16.068 1.00 91.06 92 GLN A C 1
ATOM 724 O O . GLN A 1 92 ? 13.161 -17.315 -15.594 1.00 91.06 92 GLN A O 1
ATOM 729 N N . LYS A 1 93 ? 12.949 -19.548 -15.612 1.00 90.31 93 LYS A N 1
ATOM 730 C CA . LYS A 1 93 ? 12.058 -19.605 -14.449 1.00 90.31 93 LYS A CA 1
ATOM 731 C C . LYS A 1 93 ? 12.858 -19.336 -13.167 1.00 90.31 93 LYS A C 1
ATOM 733 O O . LYS A 1 93 ? 13.849 -20.018 -12.914 1.00 90.31 93 LYS A O 1
ATOM 738 N N . LEU A 1 94 ? 12.433 -18.346 -12.381 1.00 83.25 94 LEU A N 1
ATOM 739 C CA . LEU A 1 94 ? 13.063 -17.975 -11.109 1.00 83.25 94 LEU A CA 1
ATOM 740 C C . LEU A 1 94 ? 12.295 -18.553 -9.912 1.00 83.25 94 LEU A C 1
ATOM 742 O O . LEU A 1 94 ? 12.893 -19.124 -9.006 1.00 83.25 94 LEU A O 1
ATOM 746 N N . THR A 1 95 ? 10.968 -18.436 -9.939 1.00 81.94 95 THR A N 1
ATOM 747 C CA . THR A 1 95 ? 10.024 -19.037 -8.981 1.00 81.94 95 THR A CA 1
ATOM 748 C C . THR A 1 95 ? 8.814 -19.578 -9.747 1.00 81.94 95 THR A C 1
ATOM 750 O O . THR A 1 95 ? 8.755 -19.469 -10.973 1.00 81.94 95 THR A O 1
ATOM 753 N N . ASP A 1 96 ? 7.833 -20.171 -9.063 1.00 80.81 96 ASP A N 1
ATOM 754 C CA . ASP A 1 96 ? 6.608 -20.649 -9.724 1.00 80.81 96 ASP A CA 1
ATOM 755 C C . ASP A 1 96 ? 5.800 -19.545 -10.416 1.00 80.81 96 ASP A C 1
ATOM 757 O O . ASP A 1 96 ? 5.144 -19.804 -11.420 1.00 80.81 96 ASP A O 1
ATOM 761 N N . ASP A 1 97 ? 5.923 -18.314 -9.931 1.00 86.38 97 ASP A N 1
ATOM 762 C CA . ASP A 1 97 ? 5.184 -17.131 -10.366 1.00 86.38 97 ASP A CA 1
ATOM 763 C C . ASP A 1 97 ? 6.044 -16.066 -11.073 1.00 86.38 97 ASP A C 1
ATOM 765 O O . ASP A 1 97 ? 5.510 -15.036 -11.496 1.00 86.38 97 ASP A O 1
ATOM 769 N N . ILE A 1 98 ? 7.359 -16.287 -11.209 1.00 88.00 98 ILE A N 1
ATOM 770 C CA . ILE A 1 98 ? 8.298 -15.337 -11.824 1.00 88.00 98 ILE A CA 1
ATOM 771 C C . ILE A 1 98 ? 9.142 -16.020 -12.899 1.00 88.00 98 ILE A C 1
ATOM 773 O O . ILE A 1 98 ? 9.913 -16.946 -12.629 1.00 88.00 98 ILE A O 1
ATOM 777 N N . ILE A 1 99 ? 9.039 -15.497 -14.122 1.00 93.19 99 ILE A N 1
ATOM 778 C CA . ILE A 1 99 ? 9.819 -15.920 -15.287 1.00 93.19 99 ILE A CA 1
ATOM 779 C C . ILE A 1 99 ? 10.594 -14.711 -15.806 1.00 93.19 99 ILE A C 1
ATOM 781 O O . ILE A 1 99 ? 10.013 -13.682 -16.130 1.00 93.19 99 ILE A O 1
ATOM 785 N N . MET A 1 100 ? 11.914 -14.827 -15.900 1.00 92.19 100 MET A N 1
ATOM 786 C CA . MET A 1 100 ? 12.775 -13.817 -16.511 1.00 92.19 100 MET A CA 1
ATOM 787 C C . MET A 1 100 ? 12.780 -14.044 -18.024 1.00 92.19 100 MET A C 1
ATOM 789 O O . MET A 1 100 ? 13.626 -14.770 -18.545 1.00 92.19 100 MET A O 1
ATOM 793 N N . ASN A 1 101 ? 11.793 -13.484 -18.727 1.00 96.62 101 ASN A N 1
ATOM 794 C CA . ASN A 1 101 ? 11.674 -13.617 -20.181 1.00 96.62 101 ASN A CA 1
ATOM 795 C C . ASN A 1 101 ? 12.833 -12.906 -20.888 1.00 96.62 101 ASN A C 1
ATOM 797 O O . ASN A 1 101 ? 13.473 -13.471 -21.778 1.00 96.62 101 ASN A O 1
ATOM 801 N N . TYR A 1 102 ? 13.133 -11.692 -20.427 1.00 97.12 102 TYR A N 1
ATOM 802 C CA . TYR A 1 102 ? 14.109 -10.794 -21.026 1.00 97.12 102 TYR A CA 1
ATOM 803 C C . TYR A 1 102 ? 15.041 -10.205 -19.973 1.00 97.12 102 TYR A C 1
ATOM 805 O O . TYR A 1 102 ? 14.730 -10.155 -18.786 1.00 97.12 102 TYR A O 1
ATOM 813 N N . SER A 1 103 ? 16.185 -9.718 -20.432 1.00 95.75 103 SER A N 1
ATOM 814 C CA . SER A 1 103 ? 17.081 -8.860 -19.672 1.00 95.75 103 SER A CA 1
ATOM 815 C C . SER A 1 103 ? 17.399 -7.620 -20.486 1.00 95.75 103 SER A C 1
ATOM 817 O O . SER A 1 103 ? 17.530 -7.690 -21.715 1.00 95.75 103 SER A O 1
ATOM 819 N N . PHE A 1 104 ? 17.549 -6.501 -19.790 1.00 96.88 104 PHE A N 1
ATOM 820 C CA . PHE A 1 104 ? 17.819 -5.203 -20.379 1.00 96.88 104 PHE A CA 1
ATOM 821 C C . PHE A 1 104 ? 19.066 -4.560 -19.782 1.00 96.88 104 PHE A C 1
ATOM 823 O O . PHE A 1 104 ? 19.410 -4.786 -18.621 1.00 96.88 104 PHE A O 1
ATOM 830 N N . SER A 1 105 ? 19.735 -3.742 -20.592 1.00 93.75 105 SER A N 1
ATOM 831 C CA . SER A 1 105 ? 20.897 -2.953 -20.201 1.00 93.75 105 SER A CA 1
ATOM 832 C C . SER A 1 105 ? 20.803 -1.543 -20.783 1.00 93.75 105 SER A C 1
ATOM 834 O O . SER A 1 105 ? 20.799 -1.352 -21.995 1.00 93.75 105 SER A O 1
ATOM 836 N N . ASN A 1 106 ? 20.735 -0.539 -19.911 1.00 92.12 106 ASN A N 1
ATOM 837 C CA . ASN A 1 106 ? 20.728 0.873 -20.275 1.00 92.12 106 ASN A CA 1
ATOM 838 C C . ASN A 1 106 ? 21.588 1.685 -19.301 1.00 92.12 106 ASN A C 1
ATOM 840 O O . ASN A 1 106 ? 21.091 2.523 -18.560 1.00 92.12 106 ASN A O 1
ATOM 844 N N . LYS A 1 107 ? 22.896 1.417 -19.255 1.00 89.19 107 LYS A N 1
ATOM 845 C CA . LYS A 1 107 ? 23.789 2.085 -18.299 1.00 89.19 107 LYS A CA 1
ATOM 846 C C . LYS A 1 107 ? 24.013 3.565 -18.671 1.00 89.19 107 LYS A C 1
ATOM 848 O O . LYS A 1 107 ? 24.613 3.827 -19.714 1.00 89.19 107 LYS A O 1
ATOM 853 N N . PRO A 1 108 ? 23.646 4.539 -17.813 1.00 87.50 108 PRO A N 1
ATOM 854 C CA . PRO A 1 108 ? 24.040 5.933 -18.007 1.00 87.50 108 PRO A CA 1
ATOM 855 C C . PRO A 1 108 ? 25.565 6.102 -17.872 1.00 87.50 108 PRO A C 1
ATOM 857 O O . PRO A 1 108 ? 26.207 5.284 -17.208 1.00 87.50 108 PRO A O 1
ATOM 860 N N . PRO A 1 109 ? 26.177 7.185 -18.393 1.00 86.88 109 PRO A N 1
ATOM 861 C CA . PRO A 1 109 ? 27.628 7.396 -18.304 1.00 86.88 109 PRO A CA 1
ATOM 862 C C . PRO A 1 109 ? 28.195 7.338 -16.877 1.00 86.88 109 PRO A C 1
ATOM 864 O O . PRO A 1 109 ? 29.295 6.835 -16.667 1.00 86.88 109 PRO A O 1
ATOM 867 N N . LYS A 1 110 ? 27.432 7.813 -15.883 1.00 88.19 110 LYS A N 1
ATOM 868 C CA . LYS A 1 110 ? 27.804 7.770 -14.457 1.00 88.19 110 LYS A CA 1
ATOM 869 C C . LYS A 1 110 ? 27.337 6.496 -13.734 1.00 88.19 110 LYS A C 1
ATOM 871 O O . LYS A 1 110 ? 27.621 6.336 -12.553 1.00 88.19 110 LYS A O 1
ATOM 876 N N . GLY A 1 111 ? 26.660 5.583 -14.432 1.00 89.56 111 GLY A N 1
ATOM 877 C CA . GLY A 1 111 ? 25.898 4.494 -13.822 1.00 89.56 111 GLY A CA 1
ATOM 878 C C . GLY A 1 111 ? 24.668 5.004 -13.067 1.00 89.56 111 GLY A C 1
ATOM 879 O O . GLY A 1 111 ? 24.312 6.174 -13.177 1.00 89.56 111 GLY A O 1
ATOM 880 N N . TYR A 1 112 ? 24.036 4.107 -12.314 1.00 92.75 112 TYR A N 1
ATOM 881 C CA . TYR A 1 112 ? 22.981 4.448 -11.360 1.00 92.75 112 TYR A CA 1
ATOM 882 C C . TYR A 1 112 ? 23.586 4.645 -9.972 1.00 92.75 112 TYR A C 1
ATOM 884 O O . TYR A 1 112 ? 24.521 3.932 -9.597 1.00 92.75 112 TYR A O 1
ATOM 892 N N . LYS A 1 113 ? 23.049 5.595 -9.214 1.00 92.75 113 LYS A N 1
ATOM 893 C CA . LYS A 1 113 ? 23.434 5.869 -7.830 1.00 92.75 113 LYS A CA 1
ATOM 894 C C . LYS A 1 113 ? 22.984 4.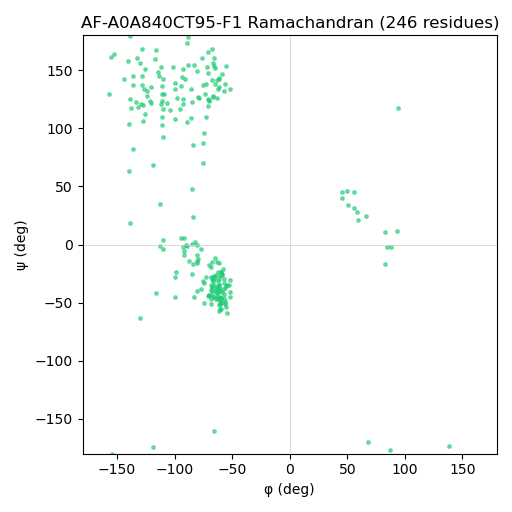757 -6.881 1.00 92.75 113 LYS A C 1
ATOM 896 O O . LYS A 1 113 ? 23.743 4.373 -5.993 1.00 92.75 113 LYS A O 1
ATOM 901 N N . ASP A 1 114 ? 21.757 4.282 -7.049 1.00 94.12 114 ASP A N 1
ATOM 902 C CA . ASP A 1 114 ? 21.073 3.341 -6.161 1.00 94.12 114 ASP A CA 1
ATOM 903 C C . ASP A 1 114 ? 19.994 2.541 -6.923 1.00 94.12 114 ASP A C 1
ATOM 905 O O . ASP A 1 114 ? 19.818 2.717 -8.136 1.00 94.12 114 ASP A O 1
ATOM 909 N N . TYR A 1 115 ? 19.281 1.637 -6.234 1.00 94.62 115 TYR A N 1
ATOM 910 C CA . TYR A 1 115 ? 18.215 0.854 -6.872 1.00 94.62 115 TYR A CA 1
ATOM 911 C C . TYR A 1 115 ? 17.035 1.735 -7.297 1.00 94.62 115 TYR A C 1
ATOM 913 O O . TYR A 1 115 ? 16.395 1.444 -8.306 1.00 94.62 115 TYR A O 1
ATOM 921 N N . TYR A 1 116 ? 16.762 2.829 -6.577 1.00 95.88 116 TYR A N 1
ATOM 922 C CA . TYR A 1 116 ? 15.698 3.768 -6.931 1.00 95.88 116 TYR A CA 1
ATOM 923 C C . TYR A 1 116 ? 15.937 4.368 -8.322 1.00 95.88 116 TYR A C 1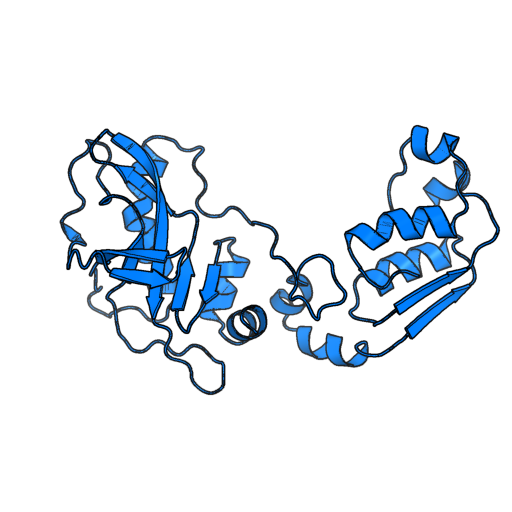
ATOM 925 O O . TYR A 1 116 ? 15.046 4.330 -9.173 1.00 95.88 116 TYR A O 1
ATOM 933 N N . GLU A 1 117 ? 17.139 4.887 -8.585 1.00 95.56 117 GLU A N 1
ATOM 934 C CA . GLU A 1 117 ? 17.467 5.490 -9.881 1.00 95.56 117 GLU A CA 1
ATOM 935 C C . GLU A 1 117 ? 17.434 4.453 -11.011 1.00 95.56 117 GLU A C 1
ATOM 937 O O . GLU A 1 117 ? 16.907 4.734 -12.088 1.00 95.56 117 GLU A O 1
ATOM 942 N N . GLN A 1 118 ? 17.933 3.236 -10.761 1.00 95.69 118 GLN A N 1
ATOM 943 C CA . GLN A 1 118 ? 17.869 2.147 -11.736 1.00 95.69 118 GLN A CA 1
ATOM 944 C C . GLN A 1 118 ? 16.419 1.809 -12.102 1.00 95.69 118 GLN A C 1
ATOM 946 O O . GLN A 1 118 ? 16.059 1.842 -13.278 1.00 95.69 118 GLN A O 1
ATOM 951 N N . ILE A 1 119 ? 15.584 1.497 -11.107 1.00 96.62 119 ILE A N 1
ATOM 952 C CA . ILE A 1 119 ? 14.195 1.077 -11.324 1.00 96.62 119 ILE A CA 1
ATOM 953 C C . ILE A 1 119 ? 13.403 2.185 -12.014 1.00 96.62 119 ILE A C 1
ATOM 955 O O . ILE A 1 119 ? 12.816 1.946 -13.067 1.00 96.62 119 ILE A O 1
ATOM 959 N N . THR A 1 120 ? 13.430 3.407 -11.478 1.00 96.94 120 THR A N 1
ATOM 960 C CA . THR A 1 120 ? 12.659 4.522 -12.049 1.00 96.94 120 THR A CA 1
ATOM 961 C C . THR A 1 120 ? 13.072 4.845 -13.481 1.00 96.94 120 THR A C 1
ATOM 963 O O . THR A 1 120 ? 12.203 5.126 -14.306 1.00 96.94 120 THR A O 1
ATOM 966 N N . ARG A 1 121 ? 14.360 4.714 -13.825 1.00 96.12 121 ARG A N 1
ATOM 967 C CA . ARG A 1 121 ? 14.822 4.894 -15.204 1.00 96.12 121 ARG A CA 1
ATOM 968 C C . ARG A 1 121 ? 14.259 3.841 -16.158 1.00 96.12 121 ARG A C 1
ATOM 970 O O . ARG A 1 121 ? 13.834 4.186 -17.259 1.00 96.12 121 ARG A O 1
ATOM 977 N N . TYR A 1 122 ? 14.260 2.565 -15.778 1.00 97.25 122 TYR A N 1
ATOM 978 C CA . TYR A 1 122 ? 13.690 1.522 -16.638 1.00 97.25 122 TYR A CA 1
ATOM 979 C C . TYR A 1 122 ? 12.176 1.649 -16.764 1.00 97.25 122 TYR A C 1
ATOM 981 O O . TYR A 1 122 ? 11.651 1.494 -17.864 1.00 97.25 122 TYR A O 1
ATOM 989 N N . ILE A 1 123 ? 11.489 1.988 -15.671 1.00 97.75 123 ILE A N 1
ATOM 990 C CA . ILE A 1 123 ? 10.059 2.297 -15.686 1.00 97.75 123 ILE A CA 1
ATOM 991 C C . ILE A 1 123 ? 9.769 3.418 -16.682 1.00 97.75 123 ILE A C 1
ATOM 993 O O . ILE A 1 123 ? 8.881 3.258 -17.513 1.00 97.75 123 ILE A O 1
ATOM 997 N N . GLU A 1 124 ? 10.527 4.516 -16.637 1.00 96.31 124 GLU A N 1
ATOM 998 C CA . GLU A 1 124 ? 10.378 5.640 -17.564 1.00 96.31 124 GLU A CA 1
ATOM 999 C C . GLU A 1 124 ? 10.507 5.173 -19.019 1.00 96.31 124 GLU A C 1
ATOM 1001 O O . GLU A 1 124 ? 9.621 5.441 -19.828 1.00 96.31 124 GLU A O 1
ATOM 1006 N N . ILE A 1 125 ? 11.562 4.425 -19.355 1.00 96.62 125 ILE A N 1
ATOM 1007 C CA . ILE A 1 125 ? 11.801 3.970 -20.732 1.00 96.62 125 ILE A CA 1
ATOM 1008 C C . ILE A 1 125 ? 10.672 3.055 -21.224 1.00 96.62 125 ILE A C 1
ATOM 1010 O O . ILE A 1 125 ? 10.182 3.226 -22.340 1.00 96.62 125 ILE A O 1
ATOM 1014 N N . ILE A 1 126 ? 10.270 2.087 -20.400 1.00 97.88 126 ILE A N 1
ATOM 1015 C CA . ILE A 1 126 ? 9.327 1.025 -20.772 1.00 97.88 126 ILE A CA 1
ATOM 1016 C C . ILE A 1 126 ? 7.879 1.535 -20.794 1.00 97.88 126 ILE A C 1
ATOM 1018 O O . ILE A 1 126 ? 7.113 1.171 -21.686 1.00 97.88 126 ILE A O 1
ATOM 1022 N N . SER A 1 127 ? 7.521 2.408 -19.851 1.00 97.88 127 SER A N 1
ATOM 1023 C CA . SER A 1 127 ? 6.148 2.896 -19.664 1.00 97.88 127 SER A CA 1
ATOM 1024 C C . SER A 1 127 ? 5.809 4.085 -20.555 1.00 97.88 127 SER A C 1
ATOM 1026 O O . SER A 1 127 ? 4.638 4.286 -20.873 1.00 97.88 127 SER A O 1
ATOM 1028 N N . SER A 1 128 ? 6.806 4.868 -20.992 1.00 96.81 128 SER A N 1
ATOM 1029 C CA . SER A 1 128 ? 6.576 6.078 -21.800 1.00 96.81 128 SER A CA 1
ATOM 1030 C C . SER A 1 128 ? 5.700 5.838 -23.041 1.00 96.81 128 SER A C 1
ATOM 1032 O O . SER A 1 128 ? 4.773 6.620 -23.264 1.00 96.81 128 SER A O 1
ATOM 1034 N N . PRO A 1 129 ? 5.916 4.776 -23.848 1.00 97.69 129 PRO A N 1
ATOM 1035 C CA . PRO A 1 129 ? 5.034 4.473 -24.974 1.00 97.69 129 PRO A CA 1
ATOM 1036 C C . PRO A 1 129 ? 3.585 4.180 -24.568 1.00 97.69 129 PRO A C 1
ATOM 1038 O O . PRO A 1 129 ? 2.675 4.649 -25.246 1.00 97.69 129 PRO A O 1
ATOM 1041 N N . ALA A 1 130 ? 3.366 3.447 -23.471 1.00 97.56 130 ALA A N 1
ATOM 1042 C CA . ALA A 1 130 ? 2.028 3.088 -23.002 1.00 97.56 130 ALA A CA 1
ATOM 1043 C C . ALA A 1 130 ? 1.265 4.320 -22.498 1.00 97.56 130 ALA A C 1
ATOM 1045 O O . ALA A 1 130 ? 0.148 4.565 -22.942 1.00 97.56 130 ALA A O 1
ATOM 1046 N N . ILE A 1 131 ? 1.908 5.151 -21.672 1.00 96.62 131 ILE A N 1
ATOM 1047 C CA . ILE A 1 131 ? 1.336 6.408 -21.157 1.00 96.62 131 ILE A CA 1
ATOM 1048 C C . ILE A 1 131 ? 1.020 7.383 -22.302 1.00 96.62 131 ILE A C 1
ATOM 1050 O O . ILE A 1 131 ? 0.026 8.102 -22.270 1.00 96.62 131 ILE A O 1
ATOM 1054 N N . SER A 1 132 ? 1.857 7.412 -23.346 1.00 96.19 132 SER A N 1
ATOM 1055 C CA . SER A 1 132 ? 1.595 8.238 -24.528 1.00 96.19 132 SER A CA 1
ATOM 1056 C C . SER A 1 132 ? 0.398 7.753 -25.352 1.00 96.19 132 SER A C 1
ATOM 1058 O O . SER A 1 132 ? -0.179 8.574 -26.066 1.00 96.19 132 SER A O 1
ATOM 1060 N N . LEU A 1 133 ? 0.081 6.454 -25.336 1.00 96.12 133 LEU A N 1
ATOM 1061 C CA . LEU A 1 133 ? -1.089 5.898 -26.021 1.00 96.12 133 LEU A CA 1
ATOM 1062 C C . LEU A 1 133 ? -2.363 6.100 -25.200 1.00 96.12 133 LEU A C 1
ATOM 1064 O O . LEU A 1 133 ? -3.401 6.433 -25.767 1.00 96.12 133 LEU A O 1
ATOM 1068 N N . ASP A 1 134 ? -2.268 5.926 -23.884 1.00 96.19 134 ASP A N 1
ATOM 1069 C CA . ASP A 1 134 ? -3.375 6.090 -22.953 1.00 96.19 134 ASP A CA 1
ATOM 1070 C C . ASP A 1 134 ? -2.903 6.803 -21.671 1.00 96.19 134 ASP A C 1
ATOM 1072 O O . ASP A 1 134 ? -2.276 6.184 -20.805 1.00 96.19 134 ASP A O 1
ATOM 1076 N N . PRO A 1 135 ? -3.220 8.103 -21.516 1.00 94.19 135 PRO A N 1
ATOM 1077 C CA . PRO A 1 135 ? -2.862 8.873 -20.327 1.00 94.19 135 PRO A CA 1
ATOM 1078 C C . PRO A 1 135 ? -3.536 8.411 -19.028 1.00 94.19 135 PRO A C 1
ATOM 1080 O O . PRO A 1 135 ? -3.156 8.898 -17.966 1.00 94.19 135 PRO A O 1
ATOM 1083 N N . SER A 1 136 ? -4.543 7.529 -19.088 1.00 94.69 136 SER A N 1
ATOM 1084 C CA . SER A 1 136 ? -5.189 6.962 -17.894 1.00 94.69 136 SER A CA 1
ATOM 1085 C C . SER A 1 136 ? -4.404 5.805 -17.270 1.00 94.69 136 SER A C 1
ATOM 1087 O O . SER A 1 136 ? -4.726 5.367 -16.167 1.00 94.69 136 SER A O 1
ATOM 1089 N N . VAL A 1 137 ? -3.363 5.317 -17.949 1.00 94.31 137 VAL A N 1
ATOM 1090 C CA . VAL A 1 137 ? -2.504 4.248 -17.441 1.00 94.31 137 VAL A CA 1
ATOM 1091 C C . VAL A 1 137 ? -1.660 4.749 -16.276 1.00 94.31 137 VAL A C 1
ATOM 1093 O O . VAL A 1 137 ? -0.858 5.676 -16.406 1.00 94.31 137 VAL A O 1
ATOM 1096 N N . GLU A 1 138 ? -1.789 4.070 -15.143 1.00 92.50 138 GLU A N 1
ATOM 1097 C CA . GLU A 1 138 ? -1.034 4.369 -13.936 1.00 92.50 138 GLU A CA 1
ATOM 1098 C C . GLU A 1 138 ? 0.160 3.425 -13.774 1.00 92.50 138 GLU A C 1
ATOM 1100 O O . GLU A 1 138 ? 0.084 2.224 -14.009 1.00 92.50 138 GLU A O 1
ATOM 1105 N N . VAL A 1 139 ? 1.285 3.990 -13.342 1.00 93.56 139 VAL A N 1
ATOM 1106 C CA . VAL A 1 139 ? 2.476 3.232 -12.920 1.00 93.56 139 VAL A CA 1
ATOM 1107 C C . VAL A 1 139 ? 2.533 3.118 -11.391 1.00 93.56 139 VAL A C 1
ATOM 1109 O O . VAL A 1 139 ? 3.111 2.185 -10.839 1.00 93.56 139 VAL A O 1
ATOM 1112 N N . ARG A 1 140 ? 1.957 4.105 -10.696 1.00 94.38 140 ARG A N 1
ATOM 1113 C CA . ARG A 1 140 ? 1.976 4.251 -9.238 1.00 94.38 140 ARG A CA 1
ATOM 1114 C C . ARG A 1 140 ? 0.571 3.996 -8.713 1.00 94.38 140 ARG A C 1
ATOM 1116 O O . ARG A 1 140 ? -0.238 4.915 -8.671 1.00 94.38 140 ARG A O 1
ATOM 1123 N N . THR A 1 141 ? 0.284 2.754 -8.351 1.00 92.00 141 THR A N 1
ATOM 1124 C CA . THR A 1 141 ? -1.074 2.315 -7.994 1.00 92.00 141 THR A CA 1
ATOM 1125 C C . THR A 1 141 ? -1.407 2.528 -6.520 1.00 92.00 141 THR A C 1
ATOM 1127 O O . THR A 1 141 ? -2.568 2.418 -6.136 1.00 92.00 141 THR A O 1
ATOM 1130 N N . TYR A 1 142 ? -0.401 2.789 -5.670 1.00 88.12 142 TYR A N 1
ATOM 1131 C CA . TYR A 1 142 ? -0.564 2.860 -4.210 1.00 88.12 142 TYR A CA 1
ATOM 1132 C C . TYR A 1 142 ? -1.298 1.641 -3.630 1.00 88.12 142 TYR A C 1
ATOM 1134 O O . TYR A 1 142 ? -2.060 1.754 -2.665 1.00 88.12 142 TYR A O 1
ATOM 1142 N N . LYS A 1 143 ? -1.075 0.467 -4.235 1.00 88.69 143 LYS A N 1
ATOM 1143 C CA . LYS A 1 143 ? -1.685 -0.789 -3.810 1.00 88.69 143 LYS A CA 1
ATOM 1144 C C . LYS A 1 143 ? -1.471 -1.015 -2.312 1.00 88.69 143 LYS A C 1
ATOM 1146 O O . LYS A 1 143 ? -0.359 -0.862 -1.803 1.00 88.69 143 LYS A O 1
ATOM 1151 N N . VAL A 1 144 ? -2.546 -1.404 -1.624 1.00 81.56 144 VAL A N 1
ATOM 1152 C CA . VAL A 1 144 ? -2.501 -1.762 -0.202 1.00 81.56 144 VAL A CA 1
ATOM 1153 C C . VAL A 1 144 ? -1.495 -2.889 -0.002 1.00 81.56 144 VAL A C 1
ATOM 1155 O O . VAL A 1 144 ? -1.491 -3.878 -0.735 1.00 81.56 144 VAL A O 1
ATOM 1158 N N . ILE A 1 145 ? -0.632 -2.706 0.989 1.00 79.62 145 ILE A N 1
ATOM 1159 C CA . ILE A 1 145 ? 0.429 -3.645 1.315 1.00 79.62 145 ILE A CA 1
ATOM 1160 C C . ILE A 1 145 ? -0.081 -4.551 2.424 1.00 79.62 145 ILE A C 1
ATOM 1162 O O . ILE A 1 145 ? -0.369 -4.081 3.527 1.00 79.62 145 ILE A O 1
ATOM 1166 N N . ASP A 1 146 ? -0.183 -5.842 2.132 1.00 78.62 146 ASP A N 1
ATOM 1167 C CA . ASP A 1 146 ? -0.585 -6.827 3.127 1.00 78.62 146 ASP A CA 1
ATOM 1168 C C . ASP A 1 146 ? 0.417 -6.866 4.288 1.00 78.62 146 ASP A C 1
ATOM 1170 O O . ASP A 1 146 ? 1.632 -6.715 4.118 1.00 78.62 146 ASP A O 1
ATOM 1174 N N . SER A 1 147 ? -0.103 -7.059 5.497 1.00 77.88 147 SER A N 1
ATOM 1175 C CA . SER A 1 147 ? 0.731 -7.302 6.672 1.00 77.88 147 SER A CA 1
ATOM 1176 C C . SER A 1 147 ? 1.448 -8.651 6.551 1.00 77.88 147 SER A C 1
ATOM 1178 O O . SER A 1 147 ? 0.931 -9.562 5.907 1.00 77.88 147 SER A O 1
ATOM 1180 N N . THR A 1 148 ? 2.575 -8.842 7.239 1.00 73.50 148 THR A N 1
ATOM 1181 C CA . THR A 1 148 ? 3.121 -10.201 7.406 1.00 73.50 148 THR A CA 1
ATOM 1182 C C . THR A 1 148 ? 2.191 -11.065 8.259 1.00 73.50 148 THR A C 1
ATOM 1184 O O . THR A 1 148 ? 1.501 -10.530 9.127 1.00 73.50 148 THR A O 1
ATOM 1187 N N . ASP A 1 149 ? 2.228 -12.387 8.076 1.00 63.69 149 ASP A N 1
ATOM 1188 C CA . ASP A 1 149 ? 1.367 -13.336 8.805 1.00 63.69 149 ASP A CA 1
ATOM 1189 C C . ASP A 1 149 ? 1.427 -13.166 10.335 1.00 63.69 149 ASP A C 1
ATOM 1191 O O . ASP A 1 149 ? 0.404 -13.269 11.007 1.00 63.69 149 ASP A O 1
ATOM 1195 N N . ASP A 1 150 ? 2.597 -12.804 10.869 1.00 74.75 150 ASP A N 1
ATOM 1196 C CA . ASP A 1 150 ? 2.828 -12.598 12.305 1.00 74.75 150 ASP A CA 1
ATOM 1197 C C . ASP A 1 150 ? 2.406 -11.208 12.835 1.00 74.75 150 ASP A C 1
ATOM 1199 O O . ASP A 1 150 ? 2.638 -10.901 14.007 1.00 74.75 150 ASP A O 1
ATOM 1203 N N . ASP A 1 151 ? 1.845 -10.323 12.001 1.00 84.88 151 ASP A N 1
ATOM 1204 C CA . ASP A 1 151 ? 1.465 -8.967 12.424 1.00 84.88 151 ASP A CA 1
ATOM 1205 C C . ASP A 1 151 ? 0.005 -8.874 12.890 1.00 84.88 151 ASP A C 1
ATOM 1207 O O . ASP A 1 151 ? -0.882 -9.578 12.397 1.00 84.88 151 ASP A O 1
ATOM 1211 N N . VAL A 1 152 ? -0.254 -7.942 13.810 1.00 93.25 152 VAL A N 1
ATOM 1212 C CA . VAL A 1 152 ? -1.579 -7.722 14.414 1.00 93.25 152 VAL A CA 1
ATOM 1213 C C . VAL A 1 152 ? -2.506 -6.895 13.532 1.00 93.25 152 VAL A C 1
ATOM 1215 O O . VAL A 1 152 ? -3.712 -6.887 13.757 1.00 93.25 152 VAL A O 1
ATOM 1218 N N . PHE A 1 153 ? -1.974 -6.210 12.525 1.00 93.12 153 PHE A N 1
ATOM 1219 C CA . PHE A 1 153 ? -2.766 -5.436 11.577 1.00 93.12 153 PHE A CA 1
ATOM 1220 C C . PHE A 1 153 ? -3.224 -6.289 10.395 1.00 93.12 153 PHE A C 1
ATOM 1222 O O . PHE A 1 153 ? -2.577 -7.274 10.055 1.00 93.12 153 PHE A O 1
ATOM 1229 N N . GLN A 1 154 ? -4.328 -5.908 9.752 1.00 90.81 154 GLN A N 1
ATOM 1230 C CA . GLN A 1 154 ? -4.794 -6.526 8.501 1.00 90.81 154 GLN A CA 1
ATOM 1231 C C . GLN A 1 154 ? -3.917 -6.136 7.300 1.00 90.81 154 GLN A C 1
ATOM 1233 O O . GLN A 1 154 ? -3.779 -6.898 6.350 1.00 90.81 154 GLN A O 1
ATOM 1238 N N . TYR A 1 155 ? -3.303 -4.956 7.359 1.00 87.88 155 TYR A N 1
ATOM 1239 C CA . TYR A 1 155 ? -2.408 -4.401 6.347 1.00 87.88 155 TYR A CA 1
ATOM 1240 C C . TYR A 1 155 ? -1.230 -3.692 7.026 1.00 87.88 155 TYR A C 1
ATOM 1242 O O . TYR A 1 155 ? -1.308 -3.325 8.198 1.00 87.88 155 TYR A O 1
ATOM 1250 N N . ALA A 1 156 ? -0.120 -3.528 6.311 1.00 84.62 156 ALA A N 1
ATOM 1251 C CA . ALA A 1 156 ? 1.119 -2.999 6.868 1.00 84.62 156 ALA A CA 1
ATOM 1252 C C . ALA A 1 156 ? 0.988 -1.532 7.332 1.00 84.62 156 ALA A C 1
ATOM 1254 O O . ALA A 1 156 ? 0.435 -0.687 6.624 1.00 84.62 156 ALA A O 1
ATOM 1255 N N . ASP A 1 157 ? 1.569 -1.207 8.493 1.00 84.56 157 ASP A N 1
ATOM 1256 C CA . ASP A 1 157 ? 1.725 0.175 8.967 1.00 84.56 157 ASP A CA 1
ATOM 1257 C C . ASP A 1 157 ? 2.855 0.885 8.208 1.00 84.56 157 ASP A C 1
ATOM 1259 O O . ASP A 1 157 ? 4.009 0.924 8.636 1.00 84.56 157 ASP A O 1
ATOM 1263 N N . THR A 1 158 ? 2.507 1.483 7.071 1.00 81.38 158 THR A N 1
ATOM 1264 C CA . THR A 1 158 ? 3.430 2.317 6.290 1.00 81.38 158 THR A CA 1
ATOM 1265 C C . THR A 1 158 ? 3.559 3.738 6.847 1.00 81.38 158 THR A C 1
ATOM 1267 O O . THR A 1 158 ? 4.503 4.451 6.503 1.00 81.38 158 THR A O 1
ATOM 1270 N N . CYS A 1 159 ? 2.660 4.167 7.743 1.00 84.00 159 CYS A N 1
ATOM 1271 C CA . CYS A 1 159 ? 2.675 5.509 8.324 1.00 84.00 159 CYS A CA 1
ATOM 1272 C C . CYS A 1 159 ? 3.885 5.693 9.248 1.00 84.00 159 CYS A C 1
ATOM 1274 O O . CYS A 1 159 ? 4.668 6.632 9.070 1.00 84.00 159 CYS A O 1
ATOM 1276 N N . SER A 1 160 ? 4.087 4.766 10.190 1.00 80.62 160 SER A N 1
ATOM 1277 C CA . SER A 1 160 ? 5.226 4.812 11.115 1.00 80.62 160 SER A CA 1
ATOM 1278 C C . SER A 1 160 ? 6.558 4.631 10.393 1.00 80.62 160 SER A C 1
ATOM 1280 O O . SER A 1 160 ? 7.559 5.255 10.763 1.00 80.62 160 SER A O 1
ATOM 1282 N N . SER A 1 161 ? 6.582 3.812 9.337 1.00 75.06 161 SER A N 1
ATOM 1283 C CA . SER A 1 161 ? 7.740 3.703 8.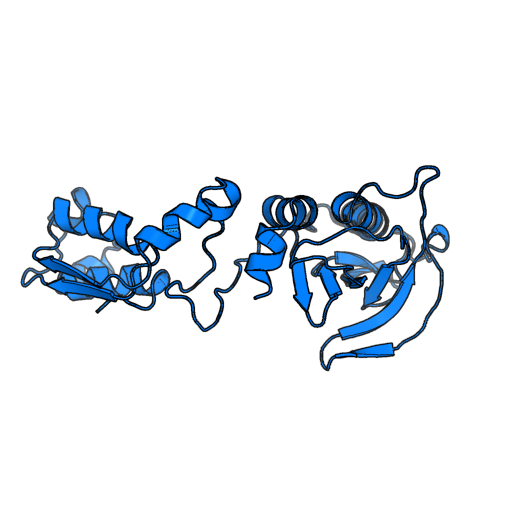455 1.00 75.06 161 SER A CA 1
ATOM 1284 C C . SER A 1 161 ? 8.018 5.049 7.800 1.00 75.06 161 SER A C 1
ATOM 1286 O O . SER A 1 161 ? 9.085 5.612 8.039 1.00 75.06 161 SER A O 1
ATOM 1288 N N . ARG A 1 162 ? 7.068 5.646 7.079 1.00 72.62 162 ARG A N 1
ATOM 1289 C CA . ARG A 1 162 ? 7.242 6.947 6.412 1.00 72.62 162 ARG A CA 1
ATOM 1290 C C . ARG A 1 162 ? 7.657 8.074 7.366 1.00 72.62 162 ARG A C 1
ATOM 1292 O O . ARG A 1 162 ? 8.497 8.900 7.015 1.00 72.62 162 ARG A O 1
ATOM 1299 N N . ALA A 1 163 ? 7.129 8.086 8.589 1.00 79.12 163 ALA A N 1
ATOM 1300 C CA . ALA A 1 163 ? 7.486 9.058 9.624 1.00 79.12 163 ALA A CA 1
ATOM 1301 C C . ALA A 1 163 ? 8.844 8.781 10.309 1.00 79.12 163 ALA A C 1
ATOM 1303 O O . ALA A 1 163 ? 9.288 9.578 11.132 1.00 79.12 163 ALA A O 1
ATOM 1304 N N . ASN A 1 164 ? 9.519 7.673 9.978 1.00 74.94 164 ASN A N 1
ATOM 1305 C CA . ASN A 1 164 ? 10.736 7.178 10.638 1.00 74.94 164 ASN A CA 1
ATOM 1306 C C . ASN A 1 164 ? 10.565 6.965 12.154 1.00 74.94 164 ASN A C 1
ATOM 1308 O O . ASN A 1 164 ? 11.510 7.081 12.935 1.00 74.94 164 ASN A O 1
ATOM 1312 N N . THR A 1 165 ? 9.350 6.618 12.571 1.00 82.31 165 THR A N 1
ATOM 1313 C CA . THR A 1 165 ? 8.973 6.361 13.964 1.00 82.31 165 THR A CA 1
ATOM 1314 C C . THR A 1 165 ? 8.678 4.890 14.237 1.00 82.31 165 THR A C 1
ATOM 1316 O O . THR A 1 165 ? 8.353 4.554 15.372 1.00 82.31 165 THR A O 1
ATOM 1319 N N . TYR A 1 166 ? 8.857 3.992 13.260 1.00 81.12 166 TYR A N 1
ATOM 1320 C CA . TYR A 1 166 ? 8.583 2.554 13.403 1.00 81.12 166 TYR A CA 1
ATOM 1321 C C . TYR A 1 166 ? 9.257 1.908 14.625 1.00 81.12 166 TYR A C 1
ATOM 1323 O O . TYR A 1 166 ? 8.700 1.005 15.232 1.00 81.12 166 TYR A O 1
ATOM 1331 N N . TYR A 1 167 ? 10.419 2.383 15.083 1.00 81.31 167 TYR A N 1
ATOM 1332 C CA . TYR A 1 167 ? 11.034 1.837 16.301 1.00 81.31 167 TYR A CA 1
ATOM 1333 C C . TYR A 1 167 ? 10.189 2.076 17.573 1.00 81.31 167 TYR A C 1
ATOM 1335 O O . TYR A 1 167 ? 10.283 1.299 18.524 1.00 81.31 167 TYR A O 1
ATOM 1343 N N . LEU A 1 168 ? 9.357 3.128 17.609 1.00 87.75 168 LEU A N 1
ATOM 1344 C CA . LEU A 1 168 ? 8.471 3.432 18.739 1.00 87.75 168 LEU A CA 1
ATOM 1345 C C . LEU A 1 168 ? 7.388 2.368 18.914 1.00 87.75 168 LEU A C 1
ATOM 1347 O O . LEU A 1 168 ? 6.964 2.130 20.045 1.00 87.75 168 LEU A O 1
ATOM 1351 N N . ASN A 1 169 ? 7.011 1.677 17.835 1.00 89.06 169 ASN A N 1
ATOM 1352 C CA . ASN A 1 169 ? 6.054 0.574 17.864 1.00 89.06 169 ASN A CA 1
ATOM 1353 C C . ASN A 1 169 ? 6.489 -0.550 18.814 1.00 89.06 169 ASN A C 1
ATOM 1355 O O . ASN A 1 169 ? 5.643 -1.173 19.454 1.00 89.06 169 ASN A O 1
ATOM 1359 N N . ASN A 1 170 ? 7.797 -0.751 19.008 1.00 88.88 170 ASN A N 1
ATOM 1360 C CA . ASN A 1 170 ? 8.321 -1.745 19.950 1.00 88.88 170 ASN A CA 1
ATOM 1361 C C . ASN A 1 170 ? 7.881 -1.501 21.396 1.00 88.88 170 ASN A C 1
ATOM 1363 O O . ASN A 1 170 ? 7.842 -2.444 22.178 1.00 88.88 170 ASN A O 1
ATOM 1367 N N . LYS A 1 171 ? 7.525 -0.262 21.760 1.00 93.75 171 LYS A N 1
ATOM 1368 C CA . LYS A 1 171 ? 7.000 0.035 23.096 1.00 93.75 171 LYS A CA 1
ATOM 1369 C C . LYS A 1 171 ? 5.632 -0.600 23.326 1.00 93.75 171 LYS A C 1
ATOM 1371 O O . LYS A 1 171 ? 5.322 -0.901 24.469 1.00 93.75 171 LYS A O 1
ATOM 1376 N N . PHE A 1 172 ? 4.832 -0.786 22.276 1.00 94.06 172 PHE A N 1
ATOM 1377 C CA . PHE A 1 172 ? 3.444 -1.256 22.358 1.00 94.06 172 PHE A CA 1
ATOM 1378 C C . PHE A 1 172 ? 3.295 -2.757 22.080 1.00 94.06 172 PHE A C 1
ATOM 1380 O O . PHE A 1 172 ? 2.349 -3.377 22.568 1.00 94.06 172 PHE A O 1
ATOM 1387 N N . ARG A 1 173 ? 4.244 -3.359 21.350 1.00 93.00 173 ARG A N 1
ATOM 1388 C CA . ARG A 1 173 ? 4.238 -4.797 21.038 1.00 93.00 173 ARG A CA 1
ATOM 1389 C C . ARG A 1 173 ? 4.181 -5.652 22.303 1.00 93.00 173 ARG A C 1
ATOM 1391 O O . ARG A 1 173 ? 4.844 -5.362 23.295 1.00 93.00 173 ARG A O 1
ATOM 1398 N N . GLY A 1 174 ? 3.379 -6.715 22.268 1.00 93.06 174 GLY A N 1
ATOM 1399 C CA . GLY A 1 174 ? 3.207 -7.631 23.399 1.00 93.06 174 GLY A CA 1
ATOM 1400 C C . GLY A 1 174 ? 2.201 -7.157 24.454 1.00 93.06 174 GLY A C 1
ATOM 1401 O O . GLY A 1 174 ? 1.709 -7.977 25.225 1.00 93.06 174 GLY A O 1
ATOM 1402 N N . GLN A 1 175 ? 1.826 -5.874 24.474 1.00 97.00 175 GLN A N 1
ATOM 1403 C CA . GLN A 1 175 ? 0.846 -5.374 25.440 1.00 97.00 175 GLN A CA 1
ATOM 1404 C C . GLN A 1 175 ? -0.570 -5.858 25.113 1.00 97.00 175 GLN A C 1
ATOM 1406 O O . GLN A 1 175 ? -0.902 -6.104 23.955 1.00 97.00 175 GLN A O 1
ATOM 1411 N N . LYS A 1 176 ? -1.407 -5.966 26.144 1.00 98.00 176 LYS A N 1
ATOM 1412 C CA . LYS A 1 176 ? -2.845 -6.225 26.033 1.00 98.00 176 LYS A CA 1
ATOM 1413 C C . LYS A 1 176 ? -3.583 -5.114 26.763 1.00 98.00 176 LYS A C 1
ATOM 1415 O O . LYS A 1 176 ? -3.210 -4.780 27.887 1.00 98.00 176 LYS A O 1
ATOM 1420 N N . ILE A 1 177 ? -4.596 -4.535 26.133 1.00 98.00 177 ILE A N 1
ATOM 1421 C CA . ILE A 1 177 ? -5.327 -3.383 26.666 1.00 98.00 177 ILE A CA 1
ATOM 1422 C C . ILE A 1 177 ? -6.796 -3.756 26.814 1.00 98.00 177 ILE A C 1
ATOM 1424 O O . ILE A 1 177 ? -7.378 -4.330 25.903 1.00 98.00 177 ILE A O 1
ATOM 1428 N N . ALA A 1 178 ? -7.404 -3.402 27.944 1.00 98.31 178 ALA A N 1
ATOM 1429 C CA . ALA A 1 178 ? -8.849 -3.478 28.131 1.00 98.31 178 ALA A CA 1
ATOM 1430 C C . ALA A 1 178 ? -9.438 -2.065 28.181 1.00 98.31 178 ALA A C 1
ATOM 1432 O O . ALA A 1 178 ? -8.961 -1.218 28.938 1.00 98.31 178 ALA A O 1
ATOM 1433 N N . ILE A 1 179 ? -10.481 -1.818 27.389 1.00 98.44 179 ILE A N 1
ATOM 1434 C CA . ILE A 1 179 ? -11.233 -0.562 27.390 1.00 98.44 179 ILE A CA 1
ATOM 1435 C C . ILE A 1 179 ? -12.615 -0.848 27.971 1.00 98.44 179 ILE A C 1
ATOM 1437 O O . ILE A 1 179 ? -13.440 -1.521 27.352 1.00 98.44 179 ILE A O 1
ATOM 1441 N N . ILE A 1 180 ? -12.853 -0.331 29.177 1.00 98.25 180 ILE A N 1
ATOM 1442 C CA . ILE A 1 180 ? -14.125 -0.471 29.888 1.00 98.25 180 ILE A CA 1
ATOM 1443 C C . ILE A 1 180 ? -14.928 0.815 29.693 1.00 98.25 180 ILE A C 1
ATOM 1445 O O . ILE A 1 180 ? -14.603 1.862 30.253 1.00 98.25 180 ILE A O 1
ATOM 1449 N N . GLY A 1 181 ? -15.977 0.719 28.884 1.00 97.94 181 GLY A N 1
ATOM 1450 C CA . GLY A 1 181 ? -16.800 1.825 28.415 1.00 97.94 181 GLY A CA 1
ATOM 1451 C C . GLY A 1 181 ? -16.333 2.350 27.058 1.00 97.94 181 GLY A C 1
ATOM 1452 O O . GLY A 1 181 ? -15.252 2.910 26.925 1.00 97.94 181 GLY A O 1
ATOM 1453 N N . LEU A 1 182 ? -17.204 2.247 26.059 1.00 97.88 182 LEU A N 1
ATOM 1454 C CA . LEU A 1 182 ? -17.061 2.702 24.672 1.00 97.88 182 LEU A CA 1
ATOM 1455 C C . LEU A 1 182 ? -18.035 3.847 24.367 1.00 97.88 182 LEU A C 1
ATOM 1457 O O . LEU A 1 182 ? -18.562 3.995 23.263 1.00 97.88 182 LEU A O 1
ATOM 1461 N N . GLY A 1 183 ? -18.278 4.694 25.370 1.00 94.56 183 GLY A N 1
ATOM 1462 C CA . GLY A 1 183 ? -18.835 6.028 25.163 1.00 94.56 183 GLY A CA 1
ATOM 1463 C C . GLY A 1 183 ? -17.866 6.925 24.383 1.00 94.56 183 GLY A C 1
ATOM 1464 O O . GLY A 1 183 ? -16.929 6.448 23.748 1.00 94.56 183 GLY A O 1
ATOM 1465 N N . GLY A 1 184 ? -18.046 8.246 24.458 1.00 94.69 184 GLY A N 1
ATOM 1466 C CA . GLY A 1 184 ? -17.237 9.164 23.647 1.00 94.69 184 GLY A CA 1
ATOM 1467 C C . GLY A 1 184 ? -15.730 8.971 23.837 1.00 94.69 184 GLY A C 1
ATOM 1468 O O . GLY A 1 184 ? -15.039 8.579 22.904 1.00 94.69 184 GLY A O 1
ATOM 1469 N N . THR A 1 185 ? -15.231 9.113 25.064 1.00 97.62 185 THR A N 1
ATOM 1470 C CA . THR A 1 185 ? -13.796 8.969 25.356 1.00 97.62 185 THR A CA 1
ATOM 1471 C C . THR A 1 185 ? -13.246 7.588 25.008 1.00 97.62 185 THR A C 1
ATOM 1473 O O . THR A 1 185 ? -12.248 7.492 24.303 1.00 97.62 185 THR A O 1
ATOM 1476 N N . GLY A 1 186 ? -13.895 6.517 25.473 1.00 98.19 186 GLY A N 1
ATOM 1477 C CA . GLY A 1 186 ? -13.397 5.158 25.256 1.00 98.19 186 GLY A CA 1
ATOM 1478 C C . GLY A 1 186 ? -13.355 4.767 23.782 1.00 98.19 186 GLY A C 1
ATOM 1479 O O . GLY A 1 186 ? -12.398 4.136 23.345 1.00 98.19 186 GLY A O 1
ATOM 1480 N N . SER A 1 187 ? -14.332 5.221 22.993 1.00 97.88 187 SER A N 1
ATOM 1481 C CA . SER A 1 187 ? -14.338 4.981 21.549 1.00 97.88 187 SER A CA 1
ATOM 1482 C C . SER A 1 187 ? -13.208 5.713 20.810 1.00 97.88 187 SER A C 1
ATOM 1484 O O . SER A 1 187 ? -12.617 5.137 19.902 1.00 97.88 187 SER A O 1
ATOM 1486 N N . TYR A 1 188 ? -12.832 6.932 21.220 1.00 98.19 188 TYR A N 1
ATOM 1487 C CA . TYR A 1 188 ? -11.661 7.622 20.657 1.00 98.19 188 TYR A CA 1
ATOM 1488 C C . TYR A 1 188 ? -10.329 7.046 21.148 1.00 98.19 188 TYR A C 1
ATOM 1490 O O . TYR A 1 188 ? -9.364 7.018 20.389 1.00 98.19 188 TYR A O 1
ATOM 1498 N N . ILE A 1 189 ? -10.262 6.549 22.388 1.00 98.25 189 ILE A N 1
ATOM 1499 C CA . ILE A 1 189 ? -9.092 5.790 22.850 1.00 98.25 189 ILE A CA 1
ATOM 1500 C C . ILE A 1 189 ? -8.922 4.545 21.977 1.00 98.25 189 ILE A C 1
ATOM 1502 O O . ILE A 1 189 ? -7.821 4.301 21.494 1.00 98.25 189 ILE A O 1
ATOM 1506 N N . LEU A 1 190 ? -10.004 3.803 21.716 1.00 98.44 190 LEU A N 1
ATOM 1507 C CA . LEU A 1 190 ? -9.981 2.659 20.808 1.00 98.44 190 LEU A CA 1
ATOM 1508 C C . LEU A 1 190 ? -9.503 3.051 19.403 1.00 98.44 190 LEU A C 1
ATOM 1510 O O . LEU A 1 190 ? -8.627 2.379 18.871 1.00 98.44 190 LEU A O 1
ATOM 1514 N N . ASP A 1 191 ? -10.007 4.153 18.836 1.00 97.81 191 ASP A N 1
ATOM 1515 C CA . ASP A 1 191 ? -9.587 4.640 17.509 1.00 97.81 191 ASP A CA 1
ATOM 1516 C C . ASP A 1 191 ? -8.072 4.864 17.396 1.00 97.81 191 ASP A C 1
ATOM 1518 O O . ASP A 1 191 ? -7.477 4.637 16.343 1.00 97.81 191 ASP A O 1
ATOM 1522 N N . LEU A 1 192 ? -7.436 5.319 18.475 1.00 96.81 192 LEU A N 1
ATOM 1523 C CA . LEU A 1 192 ? -5.994 5.549 18.514 1.00 96.81 192 LEU A CA 1
ATOM 1524 C C . LEU A 1 192 ? -5.220 4.262 18.810 1.00 96.81 192 LEU A C 1
ATOM 1526 O O . LEU A 1 192 ? -4.237 3.969 18.136 1.00 96.81 192 LEU A O 1
ATOM 1530 N N . VAL A 1 193 ? -5.667 3.477 19.793 1.00 97.00 193 VAL A N 1
ATOM 1531 C CA . VAL A 1 193 ? -4.988 2.247 20.225 1.00 97.00 193 VAL A CA 1
ATOM 1532 C C . VAL A 1 193 ? -5.036 1.170 19.141 1.00 97.00 193 VAL A C 1
ATOM 1534 O O . VAL A 1 193 ? -4.032 0.495 18.930 1.00 97.00 193 VAL A O 1
ATOM 1537 N N . ALA A 1 194 ? -6.135 1.054 18.389 1.00 97.38 194 ALA A N 1
ATOM 1538 C CA . ALA A 1 194 ? -6.266 0.103 17.281 1.00 97.38 194 ALA A CA 1
ATOM 1539 C C . ALA A 1 194 ? -5.272 0.348 16.130 1.00 97.38 194 ALA A C 1
ATOM 1541 O O . ALA A 1 194 ? -5.078 -0.533 15.300 1.00 97.38 194 ALA A O 1
ATOM 1542 N N . LYS A 1 195 ? -4.624 1.520 16.087 1.00 95.44 195 LYS A N 1
ATOM 1543 C CA . LYS A 1 195 ? -3.562 1.874 15.126 1.00 95.44 195 LYS A CA 1
ATOM 1544 C C . LYS A 1 195 ? -2.156 1.608 15.677 1.00 95.44 195 LYS A C 1
ATOM 1546 O O . LYS A 1 195 ? -1.170 1.975 15.049 1.00 95.44 195 LYS A O 1
ATOM 1551 N N . THR A 1 196 ? -2.050 1.006 16.861 1.00 95.50 196 THR A N 1
ATOM 1552 C CA . THR A 1 196 ? -0.781 0.628 17.497 1.00 95.50 196 THR A CA 1
ATOM 1553 C C . THR A 1 196 ? -0.651 -0.893 17.547 1.00 95.50 196 THR A C 1
ATOM 1555 O O . THR A 1 196 ? -1.670 -1.577 17.592 1.00 95.50 196 THR A O 1
ATOM 1558 N N . PRO A 1 197 ? 0.571 -1.455 17.552 1.00 94.75 197 PRO A N 1
ATOM 1559 C CA . PRO A 1 197 ? 0.768 -2.899 17.441 1.00 94.75 197 PRO A CA 1
ATOM 1560 C C . PRO A 1 197 ? 0.659 -3.610 18.796 1.00 94.75 197 PRO A C 1
ATOM 1562 O O . PRO A 1 197 ? 1.534 -4.391 19.177 1.00 94.75 197 PRO A O 1
ATOM 1565 N N . VAL A 1 198 ? -0.380 -3.294 19.563 1.00 97.12 198 VAL A N 1
ATOM 1566 C CA . VAL A 1 198 ? -0.720 -4.033 20.782 1.00 97.12 198 VAL A CA 1
ATOM 1567 C C . VAL A 1 198 ? -1.262 -5.408 20.396 1.00 97.12 198 VAL A C 1
ATOM 1569 O O . VAL A 1 198 ? -1.863 -5.577 19.345 1.00 97.12 198 VAL A O 1
ATOM 1572 N N . SER A 1 199 ? -1.030 -6.426 21.216 1.00 97.00 199 SER A N 1
ATOM 1573 C CA . SER A 1 199 ? -1.397 -7.802 20.848 1.00 97.00 199 SER A CA 1
ATOM 1574 C C . SER A 1 199 ? -2.908 -7.996 20.833 1.00 97.00 199 SER A C 1
ATOM 1576 O O . SER A 1 199 ? -3.446 -8.628 19.930 1.00 97.00 199 SER A O 1
ATOM 1578 N N . GLU A 1 200 ? -3.587 -7.462 21.850 1.00 97.94 200 GLU A N 1
ATOM 1579 C CA . GLU A 1 200 ? -5.029 -7.616 22.034 1.00 97.94 200 GLU A CA 1
ATOM 1580 C C . GLU A 1 200 ? -5.647 -6.338 22.607 1.00 97.94 200 GLU A C 1
ATOM 1582 O O . GLU A 1 200 ? -5.062 -5.692 23.487 1.00 97.94 200 GLU A O 1
ATOM 1587 N N . ILE A 1 201 ? -6.852 -6.010 22.146 1.00 98.62 201 ILE A N 1
ATOM 1588 C CA . ILE A 1 201 ? -7.664 -4.890 22.623 1.00 98.62 201 ILE A CA 1
ATOM 1589 C C . ILE A 1 201 ? -9.042 -5.437 22.991 1.00 98.62 201 ILE A C 1
ATOM 1591 O O . ILE A 1 201 ? -9.829 -5.770 22.112 1.00 98.62 201 ILE A O 1
ATOM 1595 N N . HIS A 1 202 ? -9.310 -5.532 24.289 1.00 98.56 202 HIS A N 1
ATOM 1596 C CA . HIS A 1 202 ? -10.523 -6.120 24.849 1.00 98.56 202 HIS A CA 1
ATOM 1597 C C . HIS A 1 202 ? -11.576 -5.039 25.080 1.00 98.56 202 HIS A C 1
ATOM 1599 O O . HIS A 1 202 ? -11.311 -4.051 25.778 1.00 98.56 202 HIS A O 1
ATOM 1605 N N . LEU A 1 203 ? -12.765 -5.222 24.514 1.00 98.62 203 LEU A N 1
ATOM 1606 C CA . LEU A 1 203 ? -13.828 -4.220 24.508 1.00 98.62 203 LEU A CA 1
ATOM 1607 C C . LEU A 1 203 ? -14.968 -4.592 25.463 1.00 98.62 203 LEU A C 1
ATOM 1609 O O . LEU A 1 203 ? -15.633 -5.607 25.289 1.00 98.62 203 LEU A O 1
ATOM 1613 N N . TYR A 1 204 ? -15.259 -3.726 26.438 1.00 98.31 204 TYR A N 1
ATOM 1614 C CA . TYR A 1 204 ? -16.358 -3.938 27.385 1.00 98.31 204 TYR A CA 1
ATOM 1615 C C . TYR A 1 204 ? -17.311 -2.742 27.397 1.00 98.31 204 TYR A C 1
ATOM 1617 O O . TYR A 1 204 ? -16.953 -1.667 27.872 1.00 98.31 204 TYR A O 1
ATOM 1625 N N . ASP A 1 205 ? -18.543 -2.917 26.916 1.00 98.12 205 ASP A N 1
ATOM 1626 C CA . ASP A 1 205 ? -19.624 -1.934 27.059 1.00 98.12 205 ASP A CA 1
ATOM 1627 C C . ASP A 1 205 ? -20.993 -2.628 26.932 1.00 98.12 205 ASP A C 1
ATOM 1629 O O . ASP A 1 205 ? -21.220 -3.384 25.988 1.00 98.12 205 ASP A O 1
ATOM 1633 N N . GLY A 1 206 ? -21.892 -2.385 27.890 1.00 97.00 206 GLY A N 1
ATOM 1634 C CA . GLY A 1 206 ? -23.236 -2.976 27.928 1.00 97.00 206 GLY A CA 1
ATOM 1635 C C . GLY A 1 206 ? -24.322 -2.139 27.244 1.00 97.00 206 GLY A C 1
ATOM 1636 O O . GLY A 1 206 ? -25.463 -2.588 27.136 1.00 97.00 206 GLY A O 1
ATOM 1637 N N . ASP A 1 207 ? -24.001 -0.933 26.780 1.00 97.69 207 ASP A N 1
ATOM 1638 C CA . ASP A 1 207 ? -24.947 -0.055 26.105 1.00 97.69 207 ASP A CA 1
ATOM 1639 C C . ASP A 1 207 ? -25.074 -0.394 24.618 1.00 97.69 207 ASP A C 1
ATOM 1641 O O . ASP A 1 207 ? -24.141 -0.855 23.956 1.00 97.69 207 ASP A O 1
ATOM 1645 N N . LYS A 1 208 ? -26.228 -0.045 24.047 1.00 97.94 208 LYS A N 1
ATOM 1646 C CA . LYS A 1 208 ? -26.450 -0.056 22.598 1.00 97.94 208 LYS A CA 1
ATOM 1647 C C . LYS A 1 208 ? -25.876 1.192 21.932 1.00 97.94 208 LYS A C 1
ATOM 1649 O O . LYS A 1 208 ? -25.871 2.278 22.515 1.00 97.94 208 LYS A O 1
ATOM 1654 N N . PHE A 1 209 ? -25.438 1.050 20.687 1.00 97.31 209 PHE A N 1
ATOM 1655 C CA . PHE A 1 209 ? -24.995 2.164 19.858 1.00 97.31 209 PHE A CA 1
ATOM 1656 C C . PHE A 1 209 ? -26.192 2.803 19.140 1.00 97.31 209 PHE A C 1
ATOM 1658 O O . PHE A 1 209 ? -26.792 2.211 18.243 1.00 97.31 209 PHE A O 1
ATOM 1665 N N . LEU A 1 210 ? -26.566 4.011 19.568 1.00 96.44 210 LEU A N 1
ATOM 1666 C CA . LEU A 1 210 ? -27.746 4.743 19.096 1.00 96.44 210 LEU A CA 1
ATOM 1667 C C . LEU A 1 210 ? -27.360 6.046 18.381 1.00 96.44 210 LEU A C 1
ATOM 1669 O O . LEU A 1 210 ? -26.237 6.532 18.497 1.00 96.44 210 LEU A O 1
ATOM 1673 N N . GLN A 1 211 ? -28.320 6.668 17.690 1.00 96.69 211 GLN A N 1
ATOM 1674 C CA . GLN A 1 211 ? -28.091 7.851 16.847 1.00 96.69 211 GLN A CA 1
ATOM 1675 C C . GLN A 1 211 ? -27.354 8.999 17.558 1.00 96.69 211 GLN A C 1
ATOM 1677 O O . GLN A 1 211 ? -26.454 9.599 16.980 1.00 96.69 211 GLN A O 1
ATOM 1682 N N . HIS A 1 212 ? -27.677 9.289 18.822 1.00 94.69 212 HIS A N 1
ATOM 1683 C CA . HIS A 1 212 ? -27.000 10.352 19.576 1.00 94.69 212 HIS A CA 1
ATOM 1684 C C . HIS A 1 212 ? -25.531 10.017 19.905 1.00 94.69 212 HIS A C 1
ATOM 1686 O O . HIS A 1 212 ? -24.748 10.910 20.216 1.00 94.69 212 HIS A O 1
ATOM 1692 N N . ASN A 1 213 ? -25.133 8.739 19.859 1.00 96.12 213 ASN A N 1
ATOM 1693 C CA . ASN A 1 213 ? -23.742 8.332 20.053 1.00 96.12 213 ASN A CA 1
ATOM 1694 C C . ASN A 1 213 ? -22.877 8.637 18.828 1.00 96.12 213 ASN A C 1
ATOM 1696 O O . ASN A 1 213 ? -21.716 8.984 19.013 1.00 96.12 213 ASN A O 1
ATOM 1700 N N . ALA A 1 214 ? -23.442 8.589 17.616 1.00 95.00 214 ALA A N 1
ATOM 1701 C CA . ALA A 1 214 ? -22.717 8.841 16.368 1.00 95.00 214 ALA A CA 1
ATOM 1702 C C . ALA A 1 214 ? -22.066 10.236 16.301 1.00 95.00 214 ALA A C 1
ATOM 1704 O O . ALA A 1 214 ? -21.052 10.410 15.643 1.00 95.00 214 ALA A O 1
ATOM 1705 N N . PHE A 1 215 ? -22.605 11.222 17.023 1.00 95.94 215 PHE A N 1
ATOM 1706 C CA . PHE A 1 215 ? -22.071 12.591 17.066 1.00 95.94 215 PHE A CA 1
ATOM 1707 C C . PHE A 1 215 ? -20.946 12.794 18.089 1.00 95.94 215 PHE A C 1
ATOM 1709 O O . PHE A 1 215 ? -20.450 13.907 18.248 1.00 95.94 215 PHE A O 1
ATOM 1716 N N . ARG A 1 216 ? -20.564 11.745 18.823 1.00 95.44 216 ARG A N 1
ATOM 1717 C CA . ARG A 1 216 ? -19.502 11.798 19.839 1.00 95.44 216 ARG A CA 1
ATOM 1718 C C . ARG A 1 216 ? -18.594 10.572 19.821 1.00 95.44 216 ARG A C 1
ATOM 1720 O O . ARG A 1 216 ? -17.954 10.290 20.825 1.00 95.44 216 ARG A O 1
ATOM 1727 N N . ALA A 1 217 ? -18.602 9.827 18.726 1.00 96.00 217 ALA A N 1
ATOM 1728 C CA . ALA A 1 217 ? -17.821 8.621 18.513 1.00 96.00 217 ALA A CA 1
ATOM 1729 C C . ALA A 1 217 ? -17.096 8.726 17.162 1.00 96.00 217 ALA A C 1
ATOM 1731 O O . ALA A 1 217 ? -17.555 9.465 16.290 1.00 96.00 217 ALA A O 1
ATOM 1732 N N . PRO A 1 218 ? -15.985 8.003 16.961 1.00 96.00 218 PRO A N 1
ATOM 1733 C CA . PRO A 1 218 ? -15.307 7.946 15.673 1.00 96.00 218 PRO A CA 1
ATOM 1734 C C . PRO A 1 218 ? -16.175 7.271 14.598 1.00 96.00 218 PRO A C 1
ATOM 1736 O O . PRO A 1 218 ? -16.992 6.388 14.881 1.00 96.00 218 PRO A O 1
ATOM 1739 N N . GLY A 1 219 ? -15.937 7.663 13.346 1.00 90.94 219 GLY A N 1
ATOM 1740 C CA . GLY A 1 219 ? -16.615 7.125 12.167 1.00 90.94 219 GLY A CA 1
ATOM 1741 C C . GLY A 1 219 ? -17.930 7.828 11.816 1.00 90.94 219 GLY A C 1
ATOM 1742 O O . GLY A 1 219 ? -18.326 8.818 12.424 1.00 90.94 219 GLY A O 1
ATOM 1743 N N . ALA A 1 220 ? -18.598 7.308 10.788 1.00 93.75 220 ALA A N 1
ATOM 1744 C CA . ALA A 1 220 ? -19.866 7.819 10.273 1.00 93.75 220 ALA A CA 1
ATOM 1745 C C . ALA A 1 220 ? -20.814 6.633 9.995 1.00 93.75 220 ALA A C 1
ATOM 1747 O O . ALA A 1 220 ? -20.866 6.142 8.866 1.00 93.75 220 ALA A O 1
ATOM 1748 N N . PRO A 1 221 ? -21.511 6.104 11.022 1.00 94.31 221 PRO A N 1
ATOM 1749 C CA . PRO A 1 221 ? -22.366 4.927 10.874 1.00 94.31 221 PRO A CA 1
ATOM 1750 C C . PRO A 1 221 ? -23.526 5.197 9.911 1.00 94.31 221 PRO A C 1
ATOM 1752 O O . PRO A 1 221 ? -24.141 6.266 9.941 1.00 94.31 221 PRO A O 1
ATOM 1755 N N . SER A 1 222 ? -23.868 4.203 9.091 1.00 95.62 222 SER A N 1
ATOM 1756 C CA . SER A 1 222 ? -25.043 4.274 8.222 1.00 95.62 222 SER A CA 1
ATOM 1757 C C . SER A 1 222 ? -26.349 4.184 9.027 1.00 95.62 222 SER A C 1
ATOM 1759 O O . SER A 1 222 ? -26.361 3.780 10.196 1.00 95.62 222 SER A O 1
ATOM 1761 N N . LYS A 1 223 ? -27.482 4.530 8.402 1.00 96.44 223 LYS A N 1
ATOM 1762 C CA . LYS A 1 223 ? -28.801 4.395 9.044 1.00 96.44 223 LYS A CA 1
ATOM 1763 C C . LYS A 1 223 ? -29.101 2.939 9.397 1.00 96.44 223 LYS A C 1
ATOM 1765 O O . LYS A 1 223 ? -29.629 2.677 10.469 1.00 96.44 223 LYS A O 1
ATOM 1770 N N . GLU A 1 224 ? -28.706 2.005 8.539 1.00 96.31 224 GLU A N 1
ATOM 1771 C CA . GLU A 1 224 ? -28.900 0.564 8.715 1.00 96.31 224 GLU A CA 1
ATOM 1772 C C . GLU A 1 224 ? -28.140 0.054 9.946 1.00 96.31 224 GLU A C 1
ATOM 1774 O O . GLU A 1 224 ? -28.692 -0.694 10.755 1.00 96.31 224 GLU A O 1
ATOM 1779 N N . ILE A 1 225 ? -26.902 0.526 10.145 1.00 93.25 225 ILE A N 1
ATOM 1780 C CA . ILE A 1 225 ? -26.120 0.235 11.352 1.00 93.25 225 ILE A CA 1
ATOM 1781 C C . ILE A 1 225 ? -26.855 0.742 12.598 1.00 93.25 225 ILE A C 1
ATOM 1783 O O . ILE A 1 225 ? -27.016 -0.010 13.558 1.00 93.25 225 ILE A O 1
ATOM 1787 N N . LEU A 1 226 ? -27.352 1.981 12.586 1.00 94.56 226 LEU A N 1
ATOM 1788 C CA . LEU A 1 226 ? -28.080 2.550 13.727 1.00 94.56 226 LEU A CA 1
ATOM 1789 C C . LEU A 1 226 ? -29.396 1.807 14.011 1.00 94.56 226 LEU A C 1
ATOM 1791 O O . LEU A 1 226 ? -29.733 1.573 15.172 1.00 94.56 226 LEU A O 1
ATOM 1795 N N . SER A 1 227 ? -30.117 1.390 12.968 1.00 95.19 227 SER A N 1
ATOM 1796 C CA . SER A 1 227 ? -31.343 0.593 13.087 1.00 95.19 227 SER A CA 1
ATOM 1797 C C . SER A 1 227 ? -31.096 -0.793 13.682 1.00 95.19 227 SER A C 1
ATOM 1799 O O . SER A 1 227 ? -31.977 -1.316 14.359 1.00 95.19 227 SER A O 1
ATOM 1801 N N . SER A 1 228 ? -29.907 -1.371 13.484 1.00 94.19 228 SER A N 1
ATOM 1802 C CA . SER A 1 228 ? -29.551 -2.674 14.062 1.00 94.19 228 SER A CA 1
ATOM 1803 C C . SER A 1 228 ? -29.359 -2.644 15.584 1.00 94.19 228 SER A C 1
ATOM 1805 O O . SER A 1 228 ? -29.401 -3.695 16.218 1.00 94.19 228 SER A O 1
ATOM 1807 N N . GLN A 1 229 ? -29.167 -1.454 16.175 1.00 94.38 229 GLN A N 1
ATOM 1808 C CA . GLN A 1 229 ? -29.012 -1.236 17.619 1.00 94.38 229 GLN A CA 1
ATOM 1809 C C . GLN A 1 229 ? -28.054 -2.221 18.316 1.00 94.38 229 GLN A C 1
ATOM 1811 O O . GLN A 1 229 ? -28.332 -2.686 19.429 1.00 94.38 229 GLN A O 1
ATOM 1816 N N . LYS A 1 230 ? -26.934 -2.547 17.661 1.00 96.12 230 LYS A N 1
ATOM 1817 C CA . LYS A 1 230 ? -25.879 -3.399 18.226 1.00 96.12 230 LYS A CA 1
ATOM 1818 C C . LYS A 1 230 ? -25.377 -2.847 19.558 1.00 96.12 230 LYS A C 1
ATOM 1820 O O . LYS A 1 230 ? -25.412 -1.632 19.784 1.00 96.12 230 LYS A O 1
ATOM 1825 N N . TYR A 1 231 ? -24.853 -3.723 20.412 1.00 98.06 231 TYR A N 1
ATOM 1826 C CA . TYR A 1 231 ? -24.044 -3.270 21.539 1.00 98.06 231 TYR A CA 1
ATOM 1827 C C . TYR A 1 231 ? -22.846 -2.473 21.025 1.00 98.06 231 TYR A C 1
ATOM 1829 O O . TYR A 1 231 ? -22.325 -2.735 19.938 1.00 98.06 231 TYR A O 1
ATOM 1837 N N . LYS A 1 232 ? -22.415 -1.469 21.792 1.00 98.19 232 LYS A N 1
ATOM 1838 C CA . LYS A 1 232 ? -21.271 -0.634 21.413 1.00 98.19 232 LYS A CA 1
ATOM 1839 C C . LYS A 1 232 ? -20.012 -1.476 21.227 1.00 98.19 232 LYS A C 1
ATOM 1841 O O . LYS A 1 232 ? -19.294 -1.238 20.260 1.00 98.19 232 LYS A O 1
ATOM 1846 N N . ALA A 1 233 ? -19.789 -2.464 22.099 1.00 98.06 233 ALA A N 1
ATOM 1847 C CA . ALA A 1 233 ? -18.681 -3.410 21.979 1.00 98.06 233 ALA A CA 1
ATOM 1848 C C . ALA A 1 233 ? -18.694 -4.113 20.614 1.00 98.06 233 ALA A C 1
ATOM 1850 O O . ALA A 1 233 ? -17.740 -3.970 19.857 1.00 98.06 233 ALA A O 1
ATOM 1851 N N . ASP A 1 234 ? -19.815 -4.734 20.239 1.00 97.56 234 ASP A N 1
ATOM 1852 C CA . ASP A 1 234 ? -19.954 -5.436 18.956 1.00 97.56 234 ASP A CA 1
ATOM 1853 C C . ASP A 1 234 ? -19.812 -4.501 17.747 1.00 97.56 234 ASP A C 1
ATOM 1855 O O . ASP A 1 234 ? -19.194 -4.850 16.738 1.00 97.56 234 ASP A O 1
ATOM 1859 N N . TYR A 1 235 ? -20.402 -3.303 17.824 1.00 97.31 235 TYR A N 1
ATOM 1860 C CA . TYR A 1 235 ? -20.314 -2.313 16.755 1.00 97.31 235 TYR A CA 1
ATOM 1861 C C . TYR A 1 235 ? -18.859 -1.907 16.508 1.00 97.31 235 TYR A C 1
ATOM 1863 O O . TYR A 1 235 ? -18.369 -2.049 15.384 1.00 97.31 235 TYR A O 1
ATOM 1871 N N . PHE A 1 236 ? -18.155 -1.450 17.546 1.00 98.00 236 PHE A N 1
ATOM 1872 C CA . PHE A 1 236 ? -16.770 -1.019 17.397 1.00 98.00 236 PHE A CA 1
ATOM 1873 C C . PHE A 1 236 ? -15.831 -2.186 17.088 1.00 98.00 236 PHE A C 1
ATOM 1875 O O . PHE A 1 236 ? -14.935 -2.007 16.266 1.00 98.00 236 PHE A O 1
ATOM 1882 N N . ALA A 1 237 ? -16.065 -3.380 17.639 1.00 97.88 237 ALA A N 1
ATOM 1883 C CA . ALA A 1 237 ? -15.310 -4.573 17.268 1.00 97.88 237 ALA A CA 1
ATOM 1884 C C . ALA A 1 237 ? -15.399 -4.834 15.761 1.00 97.88 237 ALA A C 1
ATOM 1886 O O . ALA A 1 237 ? -14.377 -4.919 15.082 1.00 97.88 237 ALA A O 1
ATOM 1887 N N . SER A 1 238 ? -16.616 -4.847 15.205 1.00 95.62 238 SER A N 1
ATOM 1888 C CA . SER A 1 238 ? -16.817 -5.065 13.766 1.00 95.62 238 SER A CA 1
ATOM 1889 C C . SER A 1 238 ? -16.169 -3.992 12.885 1.00 95.62 238 SER A C 1
ATOM 1891 O O . SER A 1 238 ? -15.748 -4.286 11.768 1.00 95.62 238 SER A O 1
ATOM 1893 N N . LEU A 1 239 ? -16.062 -2.757 13.384 1.00 95.81 239 LEU A N 1
ATOM 1894 C CA . LEU A 1 239 ? -15.420 -1.662 12.666 1.00 95.81 239 LEU A CA 1
ATOM 1895 C C . LEU A 1 239 ? -13.894 -1.816 12.658 1.00 95.81 239 LEU A C 1
ATOM 1897 O O . LEU A 1 239 ? -13.282 -1.751 11.591 1.00 95.81 239 LEU A O 1
ATOM 1901 N N . TYR A 1 240 ? -13.286 -2.034 13.826 1.00 97.56 240 TYR A N 1
ATOM 1902 C CA . TYR A 1 240 ? -11.829 -2.036 13.973 1.00 97.56 240 TYR A CA 1
ATOM 1903 C C . TYR A 1 240 ? -11.167 -3.369 13.617 1.00 97.56 240 TYR A C 1
ATOM 1905 O O . TYR A 1 240 ? -9.981 -3.363 13.296 1.00 97.56 240 TYR A O 1
ATOM 1913 N N . LEU A 1 241 ? -11.911 -4.481 13.544 1.00 96.69 241 LEU A N 1
ATOM 1914 C CA . LEU A 1 241 ? -11.405 -5.749 12.995 1.00 96.69 241 LEU A CA 1
ATOM 1915 C C . LEU A 1 241 ? -10.948 -5.635 11.531 1.00 96.69 241 LEU A C 1
ATOM 1917 O O . LEU A 1 241 ? -10.091 -6.404 11.100 1.00 96.69 241 LEU A O 1
ATOM 1921 N N . ASN A 1 242 ? -11.457 -4.650 10.781 1.00 95.00 242 ASN A N 1
ATOM 1922 C CA . ASN A 1 242 ? -10.988 -4.348 9.422 1.00 95.00 242 ASN A CA 1
ATOM 1923 C C . ASN A 1 242 ? -9.553 -3.787 9.390 1.00 95.00 242 ASN A C 1
ATOM 1925 O O . ASN A 1 242 ? -8.943 -3.742 8.327 1.00 95.00 242 ASN A O 1
ATOM 1929 N N . MET A 1 243 ? -9.019 -3.349 10.534 1.00 94.62 243 MET A N 1
ATOM 1930 C CA . MET A 1 243 ? -7.673 -2.784 10.673 1.00 94.62 243 MET A CA 1
ATOM 1931 C C . MET A 1 243 ? -6.779 -3.648 11.565 1.00 94.62 243 MET A C 1
ATOM 1933 O O . MET A 1 243 ? -5.615 -3.853 11.237 1.00 94.62 243 MET A O 1
ATOM 1937 N N . HIS A 1 244 ? -7.310 -4.162 12.674 1.00 96.75 244 HIS A N 1
ATOM 1938 C CA . HIS A 1 244 ? -6.548 -4.836 13.720 1.00 96.75 244 HIS A CA 1
ATOM 1939 C C . HIS A 1 244 ? -7.161 -6.209 14.028 1.00 96.75 244 HIS A C 1
ATOM 1941 O O . HIS A 1 244 ? -8.306 -6.310 14.451 1.00 96.75 244 HIS A O 1
ATOM 1947 N N . LYS A 1 245 ? -6.392 -7.283 13.848 1.00 95.69 245 LYS A N 1
ATOM 1948 C CA . LYS A 1 245 ? -6.804 -8.682 14.063 1.00 95.69 245 LYS A CA 1
ATOM 1949 C C . LYS A 1 245 ? -7.080 -8.993 15.537 1.00 95.69 245 LYS A C 1
ATOM 1951 O O . LYS A 1 245 ? -7.924 -9.823 15.842 1.00 95.69 245 LYS A O 1
ATOM 1956 N N . GLY A 1 246 ? -6.376 -8.320 16.449 1.00 96.56 246 GLY A N 1
ATOM 1957 C CA . GLY A 1 246 ? -6.457 -8.537 17.899 1.00 96.56 246 GLY A CA 1
ATOM 1958 C C . GLY A 1 246 ? -7.589 -7.807 18.635 1.00 96.56 246 GLY A C 1
ATOM 1959 O O . GLY A 1 246 ? -7.424 -7.518 19.816 1.00 96.56 246 GLY A O 1
ATOM 1960 N N . ILE A 1 247 ? -8.691 -7.432 17.978 1.00 98.19 247 ILE A N 1
ATOM 1961 C CA . ILE A 1 247 ? -9.858 -6.897 18.702 1.00 98.19 247 ILE A CA 1
ATOM 1962 C C . ILE A 1 247 ? -10.648 -8.065 19.304 1.00 98.19 247 ILE A C 1
ATOM 1964 O O . ILE A 1 247 ? -10.997 -8.994 18.575 1.00 98.19 247 ILE A O 1
ATOM 1968 N N . VAL A 1 248 ? -10.906 -8.009 20.616 1.00 95.25 248 VAL A N 1
ATOM 1969 C CA . VAL A 1 248 ? -11.542 -9.075 21.414 1.00 95.25 248 VAL A CA 1
ATOM 1970 C C . VAL A 1 248 ? -12.787 -8.559 22.121 1.00 95.25 248 VAL A C 1
ATOM 1972 O O . VAL A 1 248 ? -12.711 -7.473 22.745 1.00 95.25 248 VAL A O 1
#

pLDDT: mean 92.08, std 7.27, range [53.66, 98.62]

Solvent-accessible surface area (backbone atoms only — not comparable to full-atom values): 13602 Å² total; per-residue (Å²): 114,47,65,62,33,31,68,60,12,70,44,54,33,47,41,47,77,68,16,38,50,68,47,60,57,98,58,25,42,36,36,46,56,40,40,17,13,29,65,85,53,44,76,45,68,26,32,43,38,35,81,56,43,70,55,95,63,23,66,44,70,82,78,75,62,63,36,31,28,28,61,76,71,49,12,37,72,86,20,50,67,53,62,84,32,62,68,47,72,72,62,39,75,77,51,101,90,41,47,33,35,32,30,32,40,72,73,51,100,85,50,60,90,38,62,39,55,46,51,54,51,51,49,50,68,39,24,47,31,27,38,73,75,38,78,84,61,69,61,55,72,59,69,86,53,70,34,58,90,92,48,44,37,58,42,51,75,57,63,37,48,76,70,74,44,47,76,61,45,64,77,38,46,82,39,73,46,76,44,80,41,57,53,47,68,39,32,48,50,45,65,55,52,58,76,44,53,37,52,34,42,35,57,42,41,92,50,61,40,44,74,82,48,54,82,50,36,77,75,80,80,53,70,67,59,43,72,63,47,41,39,34,32,59,48,51,43,67,59,45,46,72,45,19,67,32,56,83

Radius of gyration: 23.42 Å; Cα contacts (8 Å, |Δi|>4): 432; chains: 1; bounding box: 59×33×63 Å

Sequence (248 aa):
MSLQLIDHSPDLKRLQDEGYEIEIKGGYLITHHIPYVDKDRCIKYGKLIVALTLNNNIAKYSGNHVIQFMGDFPCHKDGSPISAISHANPNQKLTDDIIMNYSFSNKPPKGYKDYYEQITRYIEIISSPAISLDPSVEVRTYKVIDSTDDDVFQYADTCSSRANTYYLNNKFRGQKIAIIGLGGTGSYILDLVAKTPVSEIHLYDGDKFLQHNAFRAPGAPSKEILSSQKYKADYFASLYLNMHKGIV

Nearest PDB structures (foldseek):
  6h78-assembly8_O  TM=7.599E-01  e=1.942E-03  Homo sapiens
  6h78-assembly4_H  TM=7.800E-01  e=2.806E-03  Homo sapiens
  6h78-assembly6_K  TM=7.841E-01  e=6.227E-03  Homo sapiens
  1r4m-assembly2_C  TM=7.772E-01  e=9.566E-03  Homo sapiens
  6h78-assembly2_D  TM=6.823E-01  e=1.081E-02  Homo sapiens